Protein AF-A0A1F8T641-F1 (afdb_monomer)

Mean predicted aligned error: 2.84 Å

pLDDT: mean 97.45, std 1.76, range [86.81, 98.94]

Sequence (292 aa):
AAITFSSGYVTNLTCVSTLIGRRDYVFSDKLNHASIVDGCLLSGAKFVRFRHKDMADLEARLNEAPAGAAKLVVSDAVFSMDGDISDLPNLARLCRETGAWLMIDEAHSLGVLGEKGHGIEEHFGLSGVVDIKMGTLSKTIPSIGGYVAGSAEMVSYLRHQARGYVFSAALPPAQAAAALEAFEVIDAEPWRVEALRRNSRQFIDGLRRRGLDTLNTQTAIVPILCGEDEAA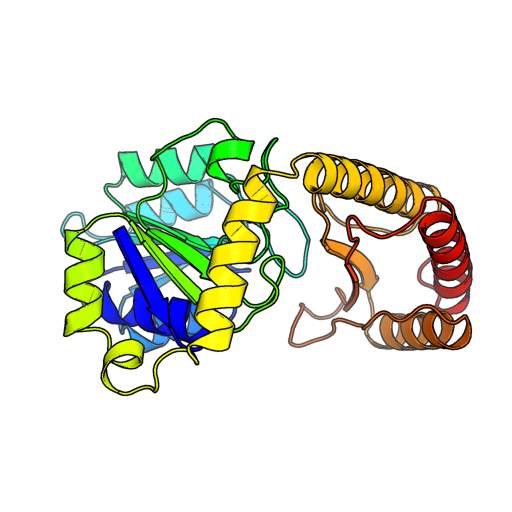YRMTSACQNDALFVLPVVSPAVPAGLARLRATVTAAHTRDEISSALDIFERAGRHSGVIS

Radius of gyration: 19.8 Å; Cα contacts (8 Å, |Δi|>4): 620; chains: 1; bounding box: 52×36×56 Å

Foldseek 3Di:
DKDWFQWLLLQLLLLLLQPAALQAEEEEEPLDDPSVVNSPVNNNYHYHYFYHLPLVSVLVVLVPRDLPHAYEYEYEQARQAQQDGHPLVSQLVSCVVSVYAYEYEQAQQQLKAALLRNGNCNNVVNPPSHQWYKYTCVHLNPAGIIMIDHDPVSNVSSCVGRCSNPVDDDGDPVRVVSSVVSVVCSNVCSLFNVLQQVLQCLLQVLLVVLVFDQHNRDIQKTKGWQQAPQLQVQLQVQCVVLVHHWDKDAPPSPDHRGITIIGGGGSPDDPVNSVSSSVSSSVSCVRSVVDD

Secondary structure (DSSP, 8-state):
-EEEES-HHHHHHHHHHHH--TTSEEEEETT--HHHHHHHHHHTSEEEEEPTT-HHHHHHHHHHS-TTS-EEEEEESB-TTT-PBP-HHHHHHHHHHHT-EEEEE-TTTTTTSSSSS--HHHHHT-TT--SEEEEEEESSSEEEEEEEES-HHHHHHHHHH-HHHHTSPPPPHHHHHHHHHHHHHHHH-THHHHHHHHHHHHHHHHHHHTT---TT--SSEEEEEEESHHHHHHHHHHHHHTT---EEE-TTTS-TT-EEEEEE--TT--HHHHHHHHHHHHHHHHHHTS--

Structure (mmCIF, N/CA/C/O backbone):
data_AF-A0A1F8T641-F1
#
_entry.id   AF-A0A1F8T641-F1
#
loop_
_atom_site.group_PDB
_atom_site.id
_atom_site.type_symbol
_atom_site.label_atom_id
_atom_site.label_alt_id
_atom_site.label_comp_id
_atom_site.label_asym_id
_atom_site.label_entity_id
_atom_site.label_seq_id
_atom_site.pdbx_PDB_ins_code
_atom_site.Cartn_x
_atom_site.Cartn_y
_atom_site.Cartn_z
_atom_site.occupancy
_atom_site.B_iso_or_equiv
_atom_site.auth_seq_id
_atom_site.auth_comp_id
_atom_site.auth_asym_id
_atom_site.auth_atom_id
_atom_site.pdbx_PDB_model_num
ATOM 1 N N . ALA A 1 1 ? -17.383 -9.981 9.221 1.00 96.81 1 ALA A N 1
ATOM 2 C CA . ALA A 1 1 ? -18.360 -9.125 8.503 1.00 96.81 1 ALA A CA 1
ATOM 3 C C . ALA A 1 1 ? -17.615 -8.019 7.752 1.00 96.81 1 ALA A C 1
ATOM 5 O O . ALA A 1 1 ? -16.431 -7.844 8.020 1.00 96.81 1 ALA A O 1
ATOM 6 N N . ALA A 1 2 ? -18.275 -7.273 6.853 1.00 97.81 2 ALA A N 1
ATOM 7 C CA . ALA A 1 2 ? -17.653 -6.150 6.139 1.00 97.81 2 ALA A CA 1
ATOM 8 C C . ALA A 1 2 ? -18.599 -4.947 5.917 1.00 97.81 2 ALA A C 1
ATOM 10 O O . ALA A 1 2 ? -19.832 -5.076 5.938 1.00 97.81 2 ALA A O 1
ATOM 11 N N . ILE A 1 3 ? -18.001 -3.773 5.703 1.00 98.12 3 ILE A N 1
ATOM 12 C CA . ILE A 1 3 ? -18.651 -2.502 5.340 1.00 98.12 3 ILE A CA 1
ATOM 13 C C . ILE A 1 3 ? -17.846 -1.811 4.236 1.00 98.12 3 ILE A C 1
ATOM 15 O O . ILE A 1 3 ? -16.619 -1.817 4.276 1.00 98.12 3 ILE A O 1
ATOM 19 N N . THR A 1 4 ? -18.534 -1.212 3.263 1.00 98.00 4 THR A N 1
ATOM 20 C CA . THR A 1 4 ? -17.927 -0.514 2.120 1.00 98.00 4 THR A CA 1
ATOM 21 C C . THR A 1 4 ? -18.074 1.002 2.225 1.00 98.00 4 THR A C 1
ATOM 23 O O . THR A 1 4 ? -19.093 1.490 2.713 1.00 98.00 4 THR A O 1
ATOM 26 N N . PHE A 1 5 ? -17.108 1.740 1.680 1.00 97.94 5 PHE A N 1
ATOM 27 C CA . PHE A 1 5 ? -17.099 3.203 1.580 1.00 97.94 5 PHE A CA 1
ATOM 28 C C . PHE A 1 5 ? -16.775 3.655 0.150 1.00 97.94 5 PHE A C 1
ATOM 30 O O . PHE A 1 5 ? -16.329 2.866 -0.681 1.00 97.94 5 PHE A O 1
ATOM 37 N N . SER A 1 6 ? -16.957 4.948 -0.126 1.00 96.38 6 SER A N 1
ATOM 38 C CA . SER A 1 6 ? -16.837 5.551 -1.462 1.00 96.38 6 SER A CA 1
ATOM 39 C C . SER A 1 6 ? -15.420 5.577 -2.053 1.00 96.38 6 SER A C 1
ATOM 41 O O . SER A 1 6 ? -15.268 5.702 -3.264 1.00 96.38 6 SER A O 1
ATOM 43 N N . SER A 1 7 ? -14.370 5.425 -1.240 1.00 97.62 7 SER A N 1
ATOM 44 C CA . SER A 1 7 ? -12.980 5.269 -1.700 1.00 97.62 7 SER A CA 1
ATOM 45 C C . SER A 1 7 ? -12.101 4.633 -0.621 1.00 97.62 7 SER A C 1
ATOM 47 O O . SER A 1 7 ? -12.450 4.667 0.563 1.00 97.62 7 SER A O 1
ATOM 49 N N . GLY A 1 8 ? -10.923 4.121 -0.997 1.00 97.56 8 GLY A N 1
ATOM 50 C CA . GLY A 1 8 ? -9.907 3.688 -0.029 1.00 97.56 8 GLY A CA 1
ATOM 51 C C . GLY A 1 8 ? -9.476 4.812 0.926 1.00 97.56 8 GLY A C 1
ATOM 52 O O . GLY A 1 8 ? -9.350 4.588 2.127 1.00 97.56 8 GLY A O 1
ATOM 53 N N . TYR A 1 9 ? -9.363 6.051 0.434 1.00 98.19 9 TYR A N 1
ATOM 54 C CA . TYR A 1 9 ? -9.037 7.203 1.280 1.00 98.19 9 TYR A CA 1
ATOM 55 C C . TYR A 1 9 ? -10.100 7.427 2.370 1.00 98.19 9 TYR A C 1
ATOM 57 O O . TYR A 1 9 ? -9.779 7.469 3.557 1.00 98.19 9 TYR A O 1
ATOM 65 N N . VAL A 1 10 ? -11.380 7.503 1.978 1.00 97.88 10 VAL A N 1
ATOM 66 C CA . VAL A 1 10 ? -12.497 7.696 2.921 1.00 97.88 10 VAL A CA 1
ATOM 67 C C . VAL A 1 10 ? -12.606 6.525 3.894 1.00 97.88 10 VAL A C 1
ATOM 69 O O . VAL A 1 10 ? -12.944 6.747 5.054 1.00 97.88 10 VAL A O 1
ATOM 72 N N . THR A 1 11 ? -12.290 5.307 3.448 1.00 98.38 11 THR A N 1
ATOM 73 C CA . THR A 1 11 ? -12.304 4.096 4.281 1.00 98.38 11 THR A CA 1
ATOM 74 C C . THR A 1 11 ? -11.363 4.234 5.478 1.00 98.38 11 THR A C 1
ATOM 76 O O . THR A 1 11 ? -11.817 4.123 6.614 1.00 98.38 11 THR A O 1
ATOM 79 N N . ASN A 1 12 ? -10.083 4.544 5.243 1.00 98.62 12 ASN A N 1
ATOM 80 C CA . ASN A 1 12 ? -9.099 4.748 6.314 1.00 98.62 12 ASN A CA 1
ATOM 81 C C . ASN A 1 12 ? -9.480 5.910 7.232 1.00 98.62 12 ASN A C 1
ATOM 83 O O . ASN A 1 12 ? -9.572 5.724 8.446 1.00 98.62 12 ASN A O 1
ATOM 87 N N . LEU A 1 13 ? -9.742 7.081 6.635 1.00 98.25 13 LEU A N 1
ATOM 88 C CA . LEU A 1 13 ? -10.117 8.302 7.351 1.00 98.25 13 LEU A CA 1
ATOM 89 C C . LEU A 1 13 ? -11.254 8.009 8.333 1.00 98.25 13 LEU A C 1
ATOM 91 O O . LEU A 1 13 ? -11.143 8.278 9.524 1.00 98.25 13 LEU A O 1
ATOM 95 N N . THR A 1 14 ? -12.324 7.405 7.817 1.00 97.62 14 THR A N 1
ATOM 96 C CA . THR A 1 14 ? -13.565 7.154 8.546 1.00 97.62 14 THR A CA 1
ATOM 97 C C . THR A 1 14 ? -13.422 6.030 9.565 1.00 97.62 14 THR A C 1
ATOM 99 O O . THR A 1 14 ? -13.973 6.141 10.657 1.00 97.62 14 THR A O 1
ATOM 102 N N . CYS A 1 15 ? -12.697 4.957 9.243 1.00 98.44 15 CYS A N 1
ATOM 103 C CA . CYS A 1 15 ? -12.466 3.847 10.165 1.00 98.44 15 CYS A CA 1
ATOM 104 C C . CYS A 1 15 ? -11.715 4.326 11.410 1.00 98.44 15 CYS A C 1
ATOM 106 O O . CYS A 1 15 ? -12.221 4.202 12.526 1.00 98.44 15 CYS A O 1
ATOM 108 N N . VAL A 1 16 ? -10.552 4.955 11.214 1.00 98.44 16 VAL A N 1
ATOM 109 C CA . VAL A 1 16 ? -9.704 5.423 12.318 1.00 98.44 16 VAL A CA 1
ATOM 110 C C . VAL A 1 16 ? -10.412 6.511 13.124 1.00 98.44 16 VAL A C 1
ATOM 112 O O . VAL A 1 16 ? -10.467 6.418 14.349 1.00 98.44 16 VAL A O 1
ATOM 115 N N . SER A 1 17 ? -11.021 7.504 12.462 1.00 98.19 17 SER A N 1
ATOM 116 C CA . SER A 1 17 ? -11.668 8.623 13.158 1.00 98.19 17 SER A CA 1
ATOM 117 C C . SER A 1 17 ? -12.944 8.248 13.914 1.00 98.19 17 SER A C 1
ATOM 119 O O . SER A 1 17 ? -13.453 9.067 14.674 1.00 98.19 17 SER A O 1
ATOM 121 N N . THR A 1 18 ? -13.514 7.069 13.650 1.00 98.12 18 THR A N 1
ATOM 122 C CA . THR A 1 18 ? -14.747 6.601 14.304 1.00 98.12 18 THR A CA 1
ATOM 123 C C . THR A 1 18 ? -14.448 5.640 15.449 1.00 98.12 18 THR A C 1
ATOM 125 O O . THR A 1 18 ? -15.155 5.665 16.450 1.00 98.12 18 THR A O 1
ATOM 128 N N . LEU A 1 19 ? -13.433 4.781 15.310 1.00 97.56 19 LEU A N 1
ATOM 129 C CA . LEU A 1 19 ? -13.139 3.741 16.302 1.00 97.56 19 LEU A CA 1
ATOM 130 C C . LEU A 1 19 ? -12.339 4.244 17.502 1.00 97.56 19 LEU A C 1
ATOM 132 O O . LEU A 1 19 ? -12.454 3.672 18.581 1.00 97.56 19 LEU A O 1
ATOM 136 N N . ILE A 1 20 ? -11.531 5.287 17.314 1.00 96.56 20 ILE A N 1
ATOM 137 C CA . ILE A 1 20 ? -10.608 5.799 18.326 1.00 96.56 20 ILE A CA 1
ATOM 138 C C . ILE A 1 20 ? -10.928 7.274 18.591 1.00 96.56 20 ILE A C 1
ATOM 140 O O . ILE A 1 20 ? -11.272 8.011 17.666 1.00 96.56 20 ILE A O 1
ATOM 144 N N . GLY A 1 21 ? -10.839 7.716 19.849 1.00 95.88 21 GLY A N 1
ATOM 145 C CA . GLY A 1 21 ? -11.176 9.083 20.251 1.00 95.88 21 GLY A CA 1
ATOM 146 C C . GLY A 1 21 ? -10.141 9.754 21.156 1.00 95.88 21 GLY A C 1
ATOM 147 O O . GLY A 1 21 ? -9.042 9.264 21.387 1.00 95.88 21 GLY A O 1
ATOM 148 N N . ARG A 1 22 ? -10.512 10.909 21.727 1.00 95.69 22 ARG A N 1
ATOM 149 C CA . ARG A 1 22 ? -9.621 11.809 22.499 1.00 95.69 22 ARG A CA 1
ATOM 150 C C . ARG A 1 22 ? -8.906 11.200 23.712 1.00 95.69 22 ARG A C 1
ATOM 152 O O . ARG A 1 22 ? -7.999 11.832 24.247 1.00 95.69 22 ARG A O 1
ATOM 159 N N . ARG A 1 23 ? -9.355 10.045 24.206 1.00 95.56 23 ARG A N 1
ATOM 160 C CA . ARG A 1 23 ? -8.775 9.360 25.378 1.00 95.56 23 ARG A CA 1
ATOM 161 C C . ARG A 1 23 ? -7.886 8.177 24.997 1.00 95.56 23 ARG A C 1
ATOM 163 O O . ARG A 1 23 ? -7.319 7.539 25.878 1.00 95.56 23 ARG A O 1
ATOM 170 N N . ASP A 1 24 ? -7.757 7.928 23.704 1.00 98.00 24 ASP A N 1
ATOM 171 C CA . ASP A 1 24 ? -7.147 6.735 23.151 1.00 98.00 24 ASP A CA 1
ATOM 172 C C . ASP A 1 24 ? -5.885 7.096 22.360 1.00 98.00 24 ASP A C 1
ATOM 174 O O . ASP A 1 24 ? -5.542 8.272 22.181 1.00 98.00 24 ASP A O 1
ATOM 178 N N . TYR A 1 25 ? -5.173 6.070 21.900 1.00 98.62 25 TYR A N 1
ATOM 179 C CA . TYR A 1 25 ? -3.888 6.190 21.221 1.00 98.62 25 TYR A CA 1
ATOM 180 C C . TYR A 1 25 ? -3.930 5.503 19.861 1.00 98.62 25 TYR A C 1
ATOM 182 O O . TYR A 1 25 ? -4.413 4.376 19.741 1.00 98.62 25 TYR A O 1
ATOM 190 N N . VAL A 1 26 ? -3.350 6.161 18.855 1.00 98.69 26 VAL A N 1
ATOM 191 C CA . VAL A 1 26 ? -3.066 5.539 17.558 1.00 98.69 26 VAL A CA 1
ATOM 192 C C . VAL A 1 26 ? -1.564 5.553 17.313 1.00 98.69 26 VAL A C 1
ATOM 194 O O . VAL A 1 26 ? -0.944 6.618 17.309 1.00 98.69 26 VAL A O 1
ATOM 197 N N . PHE A 1 27 ? -1.000 4.371 17.087 1.00 98.81 27 PHE A N 1
ATOM 198 C CA . PHE A 1 27 ? 0.393 4.136 16.738 1.00 98.81 27 PHE A CA 1
ATOM 199 C C . PHE A 1 27 ? 0.479 3.840 15.246 1.00 98.81 27 PHE A C 1
ATOM 201 O O . PHE A 1 27 ? 0.030 2.796 14.785 1.00 98.81 27 PHE A O 1
ATOM 208 N N . SER A 1 28 ? 1.035 4.770 14.480 1.00 98.62 28 SER A N 1
ATOM 209 C CA . SER A 1 28 ? 1.113 4.664 13.022 1.00 98.62 28 SER A CA 1
ATOM 210 C C . SER A 1 28 ? 2.554 4.540 12.575 1.00 98.62 28 SER A C 1
ATOM 212 O O . SER A 1 28 ? 3.399 5.334 13.000 1.00 98.62 28 SER A O 1
ATOM 214 N N . ASP A 1 29 ? 2.816 3.625 11.645 1.00 98.56 29 ASP A N 1
ATOM 215 C CA . ASP A 1 29 ? 4.096 3.608 10.943 1.00 98.56 29 ASP A CA 1
ATOM 216 C C . ASP A 1 29 ? 4.326 4.978 10.286 1.00 98.56 29 ASP A C 1
ATOM 218 O O . ASP A 1 29 ? 3.389 5.652 9.823 1.00 98.56 29 ASP A O 1
ATOM 222 N N . LYS A 1 30 ? 5.575 5.447 10.295 1.00 97.00 30 LYS A N 1
ATOM 223 C CA . LYS A 1 30 ? 5.924 6.752 9.740 1.00 97.00 30 LYS A CA 1
ATOM 224 C C . LYS A 1 30 ? 5.685 6.839 8.233 1.00 97.00 30 LYS A C 1
ATOM 226 O O . LYS A 1 30 ? 5.473 7.954 7.770 1.00 97.00 30 LYS A O 1
ATOM 231 N N . LEU A 1 31 ? 5.675 5.744 7.482 1.00 95.94 31 LEU A N 1
ATOM 232 C CA . LEU A 1 31 ? 5.405 5.767 6.040 1.00 95.94 31 LEU A CA 1
ATOM 233 C C . LEU A 1 31 ? 3.958 5.424 5.673 1.00 95.94 31 LEU A C 1
ATOM 235 O O . LEU A 1 31 ? 3.659 5.308 4.486 1.00 95.94 31 LEU A O 1
ATOM 239 N N . ASN A 1 32 ? 3.062 5.314 6.660 1.00 97.56 32 ASN A N 1
ATOM 240 C CA . ASN A 1 32 ? 1.655 5.048 6.384 1.00 97.56 32 ASN A CA 1
ATOM 241 C C . ASN A 1 32 ? 1.030 6.078 5.440 1.00 97.56 32 ASN A C 1
ATOM 243 O O . ASN A 1 32 ? 1.335 7.277 5.490 1.00 97.56 32 ASN A O 1
ATOM 247 N N . HIS A 1 33 ? 0.089 5.596 4.631 1.00 96.94 33 HIS A N 1
ATOM 248 C CA . HIS A 1 33 ? -0.647 6.398 3.667 1.00 96.94 33 HIS A CA 1
ATOM 249 C C . HIS A 1 33 ? -1.334 7.624 4.299 1.00 96.94 33 HIS A C 1
ATOM 251 O O . HIS A 1 33 ? -1.845 7.583 5.422 1.00 96.94 33 HIS A O 1
ATOM 257 N N . ALA A 1 34 ? -1.417 8.720 3.536 1.00 96.19 34 ALA A N 1
ATOM 258 C CA . ALA A 1 34 ? -1.978 9.993 3.993 1.00 96.19 34 ALA A CA 1
ATOM 259 C C . ALA A 1 34 ? -3.390 9.857 4.590 1.00 96.19 34 ALA A C 1
ATOM 261 O O . ALA A 1 34 ? -3.688 10.473 5.604 1.00 96.19 34 ALA A O 1
ATOM 262 N N . SER A 1 35 ? -4.234 8.976 4.046 1.00 98.19 35 SER A N 1
ATOM 263 C CA . SER A 1 35 ? -5.581 8.749 4.592 1.00 98.19 35 SER A CA 1
ATOM 264 C C . SER A 1 35 ? -5.594 8.205 6.023 1.00 98.19 35 SER A C 1
ATOM 266 O O . SER A 1 35 ? -6.530 8.482 6.768 1.00 98.19 35 SER A O 1
ATOM 268 N N . ILE A 1 36 ? -4.591 7.405 6.407 1.00 98.50 36 ILE A N 1
ATOM 269 C CA . ILE A 1 36 ? -4.438 6.916 7.785 1.00 98.50 36 ILE A CA 1
ATOM 270 C C . ILE A 1 36 ? -4.057 8.094 8.676 1.00 98.50 36 ILE A C 1
ATOM 272 O O . ILE A 1 36 ? -4.667 8.291 9.725 1.00 98.50 36 ILE A O 1
ATOM 276 N N . VAL A 1 37 ? -3.091 8.907 8.236 1.00 98.12 37 VAL A N 1
ATOM 277 C CA . VAL A 1 37 ? -2.649 10.114 8.950 1.00 98.12 37 VAL A CA 1
ATOM 278 C C . VAL A 1 37 ? -3.824 11.064 9.177 1.00 98.12 37 VAL A C 1
ATOM 280 O O . VAL A 1 37 ? -4.056 11.488 10.307 1.00 98.12 37 VAL A O 1
ATOM 283 N N . ASP A 1 38 ? -4.610 11.332 8.139 1.00 98.38 38 ASP A N 1
ATOM 284 C CA . ASP A 1 38 ? -5.776 12.210 8.219 1.00 98.38 38 ASP A CA 1
ATOM 285 C C . ASP A 1 38 ? -6.858 11.627 9.141 1.00 98.38 38 ASP A C 1
ATOM 287 O O . ASP A 1 38 ? -7.447 12.359 9.938 1.00 98.38 38 ASP A O 1
ATOM 291 N N . GLY A 1 39 ? -7.063 10.304 9.122 1.00 98.38 39 GLY A N 1
ATOM 292 C CA . GLY A 1 39 ? -7.914 9.591 10.082 1.00 98.38 39 GLY A CA 1
ATOM 293 C C . GLY A 1 39 ? -7.457 9.764 11.528 1.00 98.38 39 GLY A C 1
ATOM 294 O O . GLY A 1 39 ? -8.266 10.082 12.402 1.00 98.38 39 GLY A O 1
ATOM 295 N N . CYS A 1 40 ? -6.153 9.623 11.779 1.00 98.19 40 CYS A N 1
ATOM 296 C CA . CYS A 1 40 ? -5.557 9.829 13.098 1.00 98.19 40 CYS A CA 1
ATOM 297 C C . CYS A 1 40 ? -5.752 11.271 13.577 1.00 98.19 40 CYS A C 1
ATOM 299 O O . CYS A 1 40 ? -6.169 11.487 14.713 1.00 98.19 40 CYS A O 1
ATOM 301 N N . LEU A 1 41 ? -5.499 12.259 12.716 1.00 98.00 41 LEU A N 1
ATOM 302 C CA . LEU A 1 41 ? -5.689 13.672 13.047 1.00 98.00 41 LEU A CA 1
ATOM 303 C C . LEU A 1 41 ? -7.162 13.986 13.343 1.00 98.00 41 LEU A C 1
ATOM 305 O O . LEU A 1 41 ? -7.462 14.650 14.336 1.00 98.00 41 LEU A O 1
ATOM 309 N N . LEU A 1 42 ? -8.083 13.467 12.527 1.00 98.00 42 LEU A N 1
ATOM 310 C CA . LEU A 1 42 ? -9.520 13.690 12.680 1.00 98.00 42 LEU A CA 1
ATOM 311 C C . LEU A 1 42 ? -10.102 13.011 13.931 1.00 98.00 42 LEU A C 1
ATOM 313 O O . LEU A 1 42 ? -11.036 13.546 14.527 1.00 98.00 42 LEU A O 1
ATOM 317 N N . SER A 1 43 ? -9.547 11.869 14.351 1.00 97.81 43 SER A N 1
ATOM 318 C CA . SER A 1 43 ? -9.981 11.136 15.554 1.00 97.81 43 SER A CA 1
ATOM 319 C C . SER A 1 43 ? -9.859 11.958 16.848 1.00 97.81 43 SER A C 1
ATOM 321 O O . SER A 1 43 ? -10.578 11.738 17.826 1.00 97.81 43 SER A O 1
ATOM 323 N N . GLY A 1 44 ? -8.925 12.916 16.880 1.00 97.88 44 GLY A N 1
ATOM 324 C CA . GLY A 1 44 ? -8.545 13.642 18.091 1.00 97.88 44 GLY A CA 1
ATOM 325 C C . GLY A 1 44 ? -7.819 12.789 19.138 1.00 97.88 44 GLY A C 1
ATOM 326 O O . GLY A 1 44 ? -7.564 13.291 20.233 1.00 97.88 44 GLY A O 1
ATOM 327 N N . ALA A 1 45 ? -7.501 11.531 18.827 1.00 98.06 45 ALA A N 1
ATOM 328 C CA . ALA A 1 45 ? -6.710 10.641 19.662 1.00 98.06 45 ALA A CA 1
ATOM 329 C C . ALA A 1 45 ? -5.264 11.124 19.806 1.00 98.06 45 ALA A C 1
ATOM 331 O O . ALA A 1 45 ? -4.773 11.956 19.033 1.00 98.06 45 ALA A O 1
ATOM 332 N N . LYS A 1 46 ? -4.534 10.564 20.774 1.00 98.38 46 LYS A N 1
ATOM 333 C CA . LYS A 1 46 ? -3.090 10.775 20.852 1.00 98.38 46 LYS A CA 1
ATOM 334 C C . LYS A 1 46 ? -2.425 10.054 19.677 1.00 98.38 46 LYS A C 1
ATOM 336 O O . LYS A 1 46 ? -2.242 8.840 19.693 1.00 98.38 46 LYS A O 1
ATOM 341 N N . PHE A 1 47 ? -2.063 10.825 18.657 1.00 98.44 47 PHE A N 1
ATOM 342 C CA . PHE A 1 47 ? -1.393 10.320 17.465 1.00 98.44 47 PHE A CA 1
ATOM 343 C C . PHE A 1 47 ? 0.118 10.195 17.692 1.00 98.44 47 PHE A C 1
ATOM 345 O O . PHE A 1 47 ? 0.813 11.192 17.905 1.00 98.44 47 PHE A O 1
ATOM 352 N N . VAL A 1 48 ? 0.627 8.965 17.645 1.00 98.44 48 VAL A N 1
ATOM 353 C CA . VAL A 1 48 ? 2.036 8.633 17.860 1.00 98.44 48 VAL A CA 1
ATOM 354 C C . VAL A 1 48 ? 2.572 7.932 16.613 1.00 98.44 48 VAL A C 1
ATOM 356 O O . VAL A 1 48 ? 2.054 6.902 16.197 1.00 98.44 48 VAL A O 1
ATOM 359 N N . ARG A 1 49 ? 3.630 8.475 16.004 1.00 98.31 49 ARG A N 1
ATOM 360 C CA . ARG A 1 49 ? 4.288 7.840 14.851 1.00 98.31 49 ARG A CA 1
ATOM 361 C C . ARG A 1 49 ? 5.539 7.108 15.297 1.00 98.31 49 ARG A C 1
ATOM 363 O O . ARG A 1 49 ? 6.365 7.736 15.952 1.00 98.31 49 ARG A O 1
ATOM 370 N N . PHE A 1 50 ? 5.701 5.848 14.909 1.00 98.62 50 PHE A N 1
ATOM 371 C CA . PHE A 1 50 ? 6.937 5.092 15.130 1.00 98.62 50 PHE A CA 1
ATOM 372 C C . PHE A 1 50 ? 7.784 5.038 13.858 1.00 98.62 50 PHE A C 1
ATOM 374 O O . PHE A 1 50 ? 7.268 5.211 12.752 1.00 98.62 50 PHE A O 1
ATOM 381 N N . ARG A 1 51 ? 9.104 4.890 14.009 1.00 98.38 51 ARG A N 1
ATOM 382 C CA . ARG A 1 51 ? 10.023 4.777 12.866 1.00 98.38 51 ARG A CA 1
ATOM 383 C C . ARG A 1 51 ? 9.621 3.595 11.985 1.00 98.38 51 ARG A C 1
ATOM 385 O O . ARG A 1 51 ? 9.201 2.561 12.485 1.00 98.38 51 ARG A O 1
ATOM 392 N N . HIS A 1 52 ? 9.756 3.777 10.677 1.00 97.69 52 HIS A N 1
ATOM 393 C CA . HIS A 1 52 ? 9.302 2.807 9.691 1.00 97.69 52 HIS A CA 1
ATOM 394 C C . HIS A 1 52 ? 9.866 1.408 9.964 1.00 97.69 52 HIS A C 1
ATOM 396 O O . HIS A 1 52 ? 11.087 1.245 10.013 1.00 97.69 52 HIS A O 1
ATOM 402 N N . LYS A 1 53 ? 8.972 0.434 10.182 1.00 96.81 53 LYS A N 1
ATOM 403 C CA . LYS A 1 53 ? 9.293 -0.969 10.515 1.00 96.81 53 LYS A CA 1
ATOM 404 C C . LYS A 1 53 ? 10.224 -1.167 11.721 1.00 96.81 53 LYS A C 1
ATOM 406 O O . LYS A 1 53 ? 10.819 -2.230 11.878 1.00 96.81 53 LYS A O 1
ATOM 411 N N . ASP A 1 54 ? 10.326 -0.181 12.606 1.00 98.50 54 ASP A N 1
ATOM 412 C CA . ASP A 1 54 ? 11.123 -0.267 13.828 1.00 98.50 54 ASP A CA 1
ATOM 413 C C . ASP A 1 54 ? 10.250 -0.758 14.989 1.00 98.50 54 ASP A C 1
ATOM 415 O O . ASP A 1 54 ? 9.550 0.013 15.652 1.00 98.50 54 ASP A O 1
ATOM 419 N N . MET A 1 55 ? 10.274 -2.071 15.216 1.00 98.50 55 M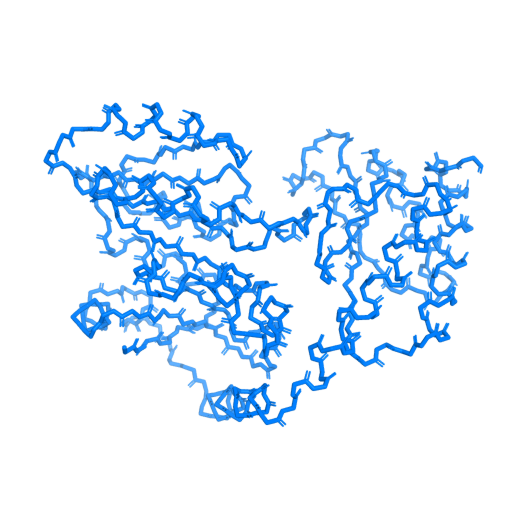ET A N 1
ATOM 420 C CA . MET A 1 55 ? 9.456 -2.712 16.250 1.00 98.50 55 MET A CA 1
ATOM 421 C C . MET A 1 55 ? 9.901 -2.345 17.669 1.00 98.50 55 MET A C 1
ATOM 423 O O . MET A 1 55 ? 9.068 -2.326 18.570 1.00 98.50 55 MET A O 1
ATOM 427 N N . ALA A 1 56 ? 11.174 -1.988 17.867 1.00 98.56 56 ALA A N 1
ATOM 428 C CA . ALA A 1 56 ? 11.668 -1.521 19.160 1.00 98.56 56 ALA A CA 1
ATOM 429 C C . ALA A 1 56 ? 11.142 -0.110 19.477 1.00 98.56 56 ALA A C 1
ATOM 431 O O . ALA A 1 56 ? 10.747 0.168 20.609 1.00 98.56 56 ALA A O 1
ATOM 432 N N . ASP A 1 57 ? 11.080 0.778 18.476 1.00 98.75 57 ASP A N 1
ATOM 433 C CA . ASP A 1 57 ? 10.443 2.095 18.623 1.00 98.75 57 ASP A CA 1
ATOM 434 C C . ASP A 1 57 ? 8.942 1.969 18.900 1.00 98.75 57 ASP A C 1
ATOM 436 O O . ASP A 1 57 ? 8.406 2.693 19.739 1.00 98.75 57 ASP A O 1
ATOM 440 N N . LEU A 1 58 ? 8.260 1.053 18.203 1.00 98.75 58 LEU A N 1
ATOM 441 C CA . LEU A 1 58 ? 6.845 0.772 18.438 1.00 98.75 58 LEU A CA 1
ATOM 442 C C . LEU A 1 58 ? 6.608 0.267 19.867 1.00 98.75 58 LEU A C 1
ATOM 444 O O . LEU A 1 58 ? 5.747 0.805 20.560 1.00 98.75 58 LEU A O 1
ATOM 448 N N . GLU A 1 59 ? 7.378 -0.721 20.321 1.00 98.62 59 GLU A N 1
ATOM 449 C CA . GLU A 1 59 ? 7.276 -1.280 21.672 1.00 98.62 59 GLU A CA 1
ATOM 450 C C . GLU A 1 59 ? 7.505 -0.214 22.751 1.00 98.62 59 GLU A C 1
ATOM 452 O O . GLU A 1 59 ? 6.697 -0.082 23.673 1.00 98.62 59 GLU A O 1
ATOM 457 N N . ALA A 1 60 ? 8.550 0.608 22.606 1.00 98.31 60 ALA A N 1
ATOM 458 C CA . ALA A 1 60 ? 8.821 1.709 23.527 1.00 98.31 60 ALA A CA 1
ATOM 459 C C . ALA A 1 60 ? 7.624 2.670 23.633 1.00 98.31 60 ALA A C 1
ATOM 461 O O . ALA A 1 60 ? 7.184 2.997 24.733 1.00 98.31 60 ALA A O 1
ATOM 462 N N . ARG A 1 61 ? 7.037 3.058 22.495 1.00 98.19 61 ARG A N 1
ATOM 463 C CA . ARG A 1 61 ? 5.874 3.959 22.447 1.00 98.19 61 ARG A CA 1
ATOM 464 C C . ARG A 1 61 ? 4.606 3.325 23.009 1.00 98.19 61 ARG A C 1
ATOM 466 O O . ARG A 1 61 ? 3.830 4.015 23.666 1.00 98.19 61 ARG A O 1
ATOM 473 N N . LEU A 1 62 ? 4.375 2.038 22.753 1.00 98.19 62 LEU A N 1
ATOM 474 C CA . LEU A 1 62 ? 3.232 1.311 23.311 1.00 98.19 62 LEU A CA 1
ATOM 475 C C . LEU A 1 62 ? 3.289 1.293 24.843 1.00 98.19 62 LEU A C 1
ATOM 477 O O . LEU A 1 62 ? 2.265 1.513 25.489 1.00 98.19 62 LEU A O 1
ATOM 481 N N . ASN A 1 63 ? 4.484 1.112 25.410 1.00 96.56 63 ASN A N 1
ATOM 482 C CA . ASN A 1 63 ? 4.713 1.097 26.85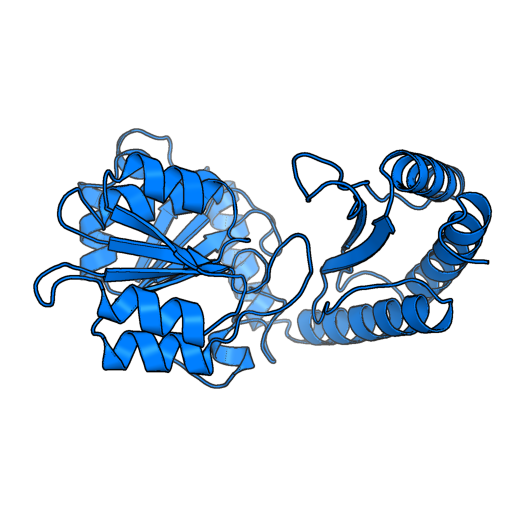7 1.00 96.56 63 ASN A CA 1
ATOM 483 C C . ASN A 1 63 ? 4.533 2.473 27.526 1.00 96.56 63 ASN A C 1
ATOM 485 O O . ASN A 1 63 ? 4.282 2.540 28.728 1.00 96.56 63 ASN A O 1
ATOM 489 N N . GLU A 1 64 ? 4.618 3.571 26.771 1.00 95.56 64 GLU A N 1
ATOM 490 C CA . GLU A 1 64 ? 4.324 4.921 27.272 1.00 95.56 64 GLU A CA 1
ATOM 491 C C . GLU A 1 64 ? 2.815 5.199 27.401 1.00 95.56 64 GLU A C 1
ATOM 493 O O . GLU A 1 64 ? 2.412 6.133 28.103 1.00 95.56 64 GLU A O 1
ATOM 498 N N . ALA A 1 65 ? 1.958 4.428 26.723 1.00 95.69 65 ALA A N 1
ATOM 499 C CA . ALA A 1 65 ? 0.520 4.649 26.781 1.00 95.69 65 ALA A CA 1
ATOM 500 C C . ALA A 1 65 ? -0.093 4.103 28.084 1.00 95.69 65 ALA A C 1
ATOM 502 O O . ALA A 1 65 ? 0.208 2.979 28.492 1.00 95.69 65 ALA A O 1
ATOM 503 N N . PRO A 1 66 ? -1.021 4.843 28.723 1.00 94.44 66 PRO A N 1
ATOM 504 C CA . PRO A 1 66 ? -1.686 4.388 29.938 1.00 94.44 66 PRO A CA 1
ATOM 505 C C . PRO A 1 66 ? -2.368 3.024 29.760 1.00 94.44 66 PRO A C 1
ATOM 507 O O . PRO A 1 66 ? -2.996 2.752 28.733 1.00 94.44 66 PRO A O 1
ATOM 510 N N . ALA A 1 67 ? -2.315 2.181 30.795 1.00 88.81 67 ALA A N 1
ATOM 511 C CA . ALA A 1 67 ? -2.895 0.836 30.759 1.00 88.81 67 ALA A CA 1
ATOM 512 C C . ALA A 1 67 ? -4.394 0.832 30.389 1.00 88.81 67 ALA A C 1
ATOM 514 O O . ALA A 1 67 ? -4.830 -0.032 29.638 1.00 88.81 67 ALA A O 1
ATOM 515 N N . GLY A 1 68 ? -5.163 1.824 30.853 1.00 90.38 68 GLY A N 1
ATOM 516 C CA . GLY A 1 68 ? -6.603 1.942 30.584 1.00 90.38 68 GLY A CA 1
ATOM 517 C C . GLY A 1 68 ? -6.991 2.651 29.281 1.00 90.38 68 GLY A C 1
ATOM 518 O O . GLY A 1 68 ? -8.182 2.789 29.021 1.00 90.38 68 GLY A O 1
ATOM 519 N N . ALA A 1 69 ? -6.031 3.137 28.486 1.00 95.75 69 ALA A N 1
ATOM 520 C CA . ALA A 1 69 ? -6.323 3.754 27.193 1.00 95.75 69 ALA A CA 1
ATOM 521 C C . ALA A 1 69 ? -6.477 2.679 26.108 1.00 95.75 69 ALA A C 1
ATOM 523 O O . ALA A 1 69 ? -5.665 1.743 26.056 1.00 95.75 69 ALA A O 1
ATOM 524 N N . ALA A 1 70 ? -7.467 2.837 25.220 1.00 97.38 70 ALA A N 1
ATOM 525 C CA . ALA A 1 70 ? -7.547 2.013 24.020 1.00 97.38 70 ALA A CA 1
ATOM 526 C C . ALA A 1 70 ? -6.374 2.352 23.089 1.00 97.38 70 ALA A C 1
ATOM 528 O O . ALA A 1 70 ? -5.942 3.506 22.995 1.00 97.38 70 ALA A O 1
ATOM 529 N N . LYS A 1 71 ? -5.832 1.329 22.430 1.00 98.62 71 LYS A N 1
ATOM 530 C CA . LYS A 1 71 ? -4.637 1.429 21.590 1.00 98.62 71 LYS A CA 1
ATOM 531 C C . LYS A 1 71 ? -4.945 0.810 20.238 1.00 98.62 71 LYS A C 1
ATOM 533 O O . LYS A 1 71 ? -5.422 -0.320 20.182 1.00 98.62 71 LYS A O 1
ATOM 538 N N . LEU A 1 72 ? -4.646 1.536 19.171 1.00 98.81 72 LEU A N 1
ATOM 539 C CA . LEU A 1 72 ? -4.716 1.046 17.801 1.00 98.81 72 LEU A CA 1
ATOM 540 C C . LEU A 1 72 ? -3.335 1.158 17.163 1.00 98.81 72 LEU A C 1
ATOM 542 O O . LEU A 1 72 ? -2.795 2.257 17.064 1.00 98.81 72 LEU A O 1
ATOM 546 N N . VAL A 1 73 ? -2.775 0.045 16.711 1.00 98.94 73 VAL A N 1
ATOM 547 C CA . VAL A 1 73 ? -1.600 0.021 15.840 1.00 98.94 73 VAL A CA 1
ATOM 548 C C . VAL A 1 73 ? -2.087 -0.073 14.398 1.00 98.94 73 VAL A C 1
ATOM 550 O O . VAL A 1 73 ? -2.904 -0.932 14.074 1.00 98.94 73 VAL A O 1
ATOM 553 N N . VAL A 1 74 ? -1.600 0.817 13.534 1.00 98.81 74 VAL A N 1
ATOM 554 C CA . VAL A 1 74 ? -1.958 0.850 12.111 1.00 98.81 74 VAL A CA 1
ATOM 555 C C . VAL A 1 74 ? -0.701 0.754 11.258 1.00 98.81 74 VAL A C 1
ATOM 557 O O . VAL A 1 74 ? 0.255 1.506 11.473 1.00 98.81 74 VAL A O 1
ATOM 560 N N . SER A 1 75 ? -0.721 -0.117 10.252 1.00 98.75 75 SER A N 1
ATOM 561 C CA . SER A 1 75 ? 0.338 -0.226 9.246 1.00 98.75 75 SER A CA 1
ATOM 562 C C . SER A 1 75 ? -0.243 -0.533 7.868 1.00 98.75 75 SER A C 1
ATOM 564 O O . SER A 1 75 ? -1.166 -1.336 7.747 1.00 98.75 75 SER A O 1
ATOM 566 N N . ASP A 1 76 ? 0.339 0.032 6.814 1.00 98.62 76 ASP A N 1
ATOM 567 C CA . ASP A 1 76 ? 0.212 -0.542 5.474 1.00 98.62 76 ASP A CA 1
ATOM 568 C C . ASP A 1 76 ? 0.781 -1.977 5.464 1.00 98.62 76 ASP A C 1
ATOM 570 O O . ASP A 1 76 ? 1.789 -2.276 6.119 1.00 98.62 76 ASP A O 1
ATOM 574 N N . ALA A 1 77 ? 0.135 -2.889 4.732 1.00 98.56 77 ALA A N 1
ATOM 575 C CA . ALA A 1 77 ? 0.672 -4.222 4.455 1.00 98.56 77 ALA A CA 1
ATOM 576 C C . ALA A 1 77 ? 1.880 -4.137 3.514 1.00 98.56 77 ALA A C 1
ATOM 578 O O . ALA A 1 77 ? 2.911 -4.769 3.736 1.00 98.56 77 ALA A O 1
ATOM 579 N N . VAL A 1 78 ? 1.731 -3.334 2.456 1.00 98.44 78 VAL A N 1
ATOM 580 C CA . VAL A 1 78 ? 2.759 -3.038 1.456 1.00 98.44 78 VAL A CA 1
ATOM 581 C C . VAL A 1 78 ? 2.854 -1.530 1.308 1.00 98.44 78 VAL A C 1
ATOM 583 O O . VAL A 1 78 ? 1.890 -0.879 0.897 1.00 98.44 78 VAL A O 1
ATOM 586 N N . PHE A 1 79 ? 4.026 -0.971 1.593 1.00 97.62 79 PHE A N 1
ATOM 587 C CA . PHE A 1 79 ? 4.218 0.472 1.550 1.00 97.62 79 PHE A CA 1
ATOM 588 C C . PHE A 1 79 ? 4.306 0.951 0.110 1.00 97.62 79 PHE A C 1
ATOM 590 O O . PHE A 1 79 ? 5.175 0.555 -0.667 1.00 97.62 79 PHE A O 1
ATOM 597 N N . SER A 1 80 ? 3.376 1.828 -0.261 1.00 94.06 80 SER A N 1
ATOM 598 C CA . SER A 1 80 ? 3.138 2.148 -1.665 1.00 94.06 80 SER A CA 1
ATOM 599 C C . SER A 1 80 ? 4.328 2.785 -2.383 1.00 94.06 80 SER A C 1
ATOM 601 O O . SER A 1 80 ? 4.381 2.661 -3.600 1.00 94.06 80 SER A O 1
ATOM 603 N N . MET A 1 81 ? 5.255 3.457 -1.693 1.00 94.50 81 MET A N 1
ATOM 604 C CA . MET A 1 81 ? 6.401 4.146 -2.314 1.00 94.50 81 MET A CA 1
ATOM 605 C C . MET A 1 81 ? 7.682 3.305 -2.361 1.00 94.50 81 MET A C 1
ATOM 607 O O . MET A 1 81 ? 8.516 3.519 -3.244 1.00 94.50 81 MET A O 1
ATOM 611 N N . ASP A 1 82 ? 7.820 2.349 -1.443 1.00 94.44 82 ASP A N 1
ATOM 612 C CA . ASP A 1 82 ? 9.052 1.576 -1.236 1.00 94.44 82 ASP A CA 1
ATOM 613 C C . ASP A 1 82 ? 8.877 0.119 -1.694 1.00 94.44 82 ASP A C 1
ATOM 615 O O . ASP A 1 82 ? 9.845 -0.554 -2.048 1.00 94.44 82 ASP A O 1
ATOM 619 N N . GLY A 1 83 ? 7.628 -0.356 -1.762 1.00 96.50 83 GLY A N 1
ATOM 620 C CA . GLY A 1 83 ? 7.272 -1.696 -2.218 1.00 96.50 83 GLY A CA 1
ATOM 621 C C . GLY A 1 83 ? 7.673 -2.805 -1.249 1.00 96.50 83 GLY A C 1
ATOM 622 O O . GLY A 1 83 ? 7.640 -3.980 -1.626 1.00 96.50 83 GLY A O 1
ATOM 623 N N . ASP A 1 84 ? 8.073 -2.456 -0.031 1.00 97.50 84 ASP A N 1
ATOM 624 C CA . ASP A 1 84 ? 8.413 -3.393 1.022 1.00 97.50 84 ASP A CA 1
ATOM 625 C C . ASP A 1 84 ? 7.187 -3.748 1.881 1.00 97.50 84 ASP A C 1
ATOM 627 O O . ASP A 1 84 ? 6.142 -3.093 1.843 1.00 97.50 84 ASP A O 1
ATOM 631 N N . ILE A 1 85 ? 7.306 -4.861 2.601 1.00 98.50 85 ILE A N 1
ATOM 632 C CA . ILE A 1 85 ? 6.214 -5.491 3.353 1.00 98.50 85 ILE A CA 1
ATOM 633 C C . ILE A 1 85 ? 6.400 -5.187 4.843 1.00 98.50 85 ILE A C 1
ATOM 635 O O . ILE A 1 85 ? 7.539 -5.209 5.333 1.00 98.50 85 ILE A O 1
ATOM 639 N N . SER A 1 86 ? 5.312 -4.906 5.563 1.00 97.94 86 SER A N 1
ATOM 640 C CA . SER A 1 86 ? 5.345 -4.726 7.020 1.00 97.94 86 SER A CA 1
ATOM 641 C C . SER A 1 86 ? 5.672 -6.025 7.769 1.00 97.94 86 SER A C 1
ATOM 643 O O . SER A 1 86 ? 5.442 -7.135 7.290 1.00 97.94 86 SER A O 1
ATOM 645 N N . ASP A 1 87 ? 6.239 -5.888 8.969 1.00 98.06 87 ASP A N 1
ATOM 646 C CA . ASP A 1 87 ? 6.595 -7.015 9.840 1.00 98.06 87 ASP A CA 1
ATOM 647 C C . ASP A 1 87 ? 5.370 -7.487 10.639 1.00 98.06 87 ASP A C 1
ATOM 649 O O . ASP A 1 87 ? 5.239 -7.229 11.839 1.00 98.06 87 ASP A O 1
ATOM 653 N N . LEU A 1 88 ? 4.430 -8.143 9.948 1.00 98.75 88 LEU A N 1
ATOM 654 C CA . LEU A 1 88 ? 3.203 -8.652 10.565 1.00 98.75 88 LEU A CA 1
ATOM 655 C C . LEU A 1 88 ? 3.471 -9.543 11.792 1.00 98.75 88 LEU A C 1
ATOM 657 O O . LEU A 1 88 ? 2.779 -9.340 12.793 1.00 98.75 88 LEU A O 1
ATOM 661 N N . PRO A 1 89 ? 4.436 -10.491 11.782 1.00 98.75 89 PRO A N 1
ATOM 662 C CA . PRO A 1 89 ? 4.703 -11.327 12.951 1.00 98.75 89 PRO A CA 1
ATOM 663 C C . PRO A 1 89 ? 4.981 -10.523 14.226 1.00 98.75 89 PRO A C 1
ATOM 665 O O . PRO A 1 89 ? 4.391 -10.807 15.273 1.00 98.75 89 PRO A O 1
ATOM 668 N N . ASN A 1 90 ? 5.835 -9.497 14.153 1.00 98.69 90 ASN A N 1
ATOM 669 C CA . ASN A 1 90 ? 6.152 -8.678 15.323 1.00 98.69 90 ASN A CA 1
ATOM 670 C C . ASN A 1 90 ? 5.057 -7.663 15.658 1.00 98.69 90 ASN A C 1
ATOM 672 O O . ASN A 1 90 ? 4.785 -7.463 16.843 1.00 98.69 90 ASN A O 1
ATOM 676 N N . LEU A 1 91 ? 4.381 -7.087 14.659 1.00 98.81 91 LEU A N 1
ATOM 677 C CA . LEU A 1 91 ? 3.210 -6.234 14.885 1.00 98.81 91 LEU A CA 1
ATOM 678 C C . LEU A 1 91 ? 2.128 -6.986 15.668 1.00 98.81 91 LEU A C 1
ATOM 680 O O . LEU A 1 91 ? 1.681 -6.512 16.711 1.00 98.81 91 LEU A O 1
ATOM 684 N N . ALA A 1 92 ? 1.756 -8.183 15.210 1.00 98.75 92 ALA A N 1
ATOM 685 C CA . ALA A 1 92 ? 0.755 -9.027 15.857 1.00 98.75 92 ALA A CA 1
ATOM 686 C C . ALA A 1 92 ? 1.166 -9.419 17.283 1.00 98.75 92 ALA A C 1
ATOM 688 O O . ALA A 1 92 ? 0.357 -9.350 18.211 1.00 98.75 92 ALA A O 1
ATOM 689 N N . ARG A 1 93 ? 2.438 -9.796 17.478 1.00 98.75 93 ARG A N 1
ATOM 690 C CA . ARG A 1 93 ? 2.983 -10.122 18.800 1.00 98.75 93 ARG A CA 1
ATOM 691 C C . ARG A 1 93 ? 2.846 -8.943 19.767 1.00 98.75 93 ARG A C 1
ATOM 693 O O . ARG A 1 93 ? 2.280 -9.125 20.843 1.00 98.75 93 ARG A O 1
ATOM 700 N N . LEU A 1 94 ? 3.319 -7.759 19.374 1.00 98.69 94 LEU A N 1
ATOM 701 C CA . LEU A 1 94 ? 3.275 -6.553 20.206 1.00 98.69 94 LEU A CA 1
ATOM 702 C C . LEU A 1 94 ? 1.838 -6.117 20.504 1.00 98.69 94 LEU A C 1
ATOM 704 O O . LEU A 1 94 ? 1.529 -5.772 21.644 1.00 98.69 94 LEU A O 1
ATOM 708 N N . CYS A 1 95 ? 0.939 -6.177 19.518 1.00 98.62 95 CYS A N 1
ATOM 709 C CA . CYS A 1 95 ? -0.473 -5.846 19.720 1.00 98.62 95 CYS A CA 1
ATOM 710 C C . CYS A 1 95 ? -1.116 -6.769 20.758 1.00 98.62 95 CYS A C 1
ATOM 712 O O . CYS A 1 95 ? -1.749 -6.295 21.701 1.00 98.62 95 CYS A O 1
ATOM 714 N N . ARG A 1 96 ? -0.862 -8.080 20.664 1.00 98.12 96 ARG A N 1
ATOM 715 C CA . ARG A 1 96 ? -1.351 -9.063 21.637 1.00 98.12 96 ARG A CA 1
ATOM 716 C C . ARG A 1 96 ? -0.791 -8.833 23.043 1.00 98.12 96 ARG A C 1
ATOM 718 O O . ARG A 1 96 ? -1.544 -8.909 24.007 1.00 98.12 96 ARG A O 1
ATOM 725 N N . GLU A 1 97 ? 0.508 -8.574 23.174 1.00 97.44 97 GLU A N 1
ATOM 726 C CA . GLU A 1 97 ? 1.165 -8.350 24.474 1.00 97.44 97 GLU A CA 1
ATOM 727 C C . GLU A 1 97 ? 0.701 -7.057 25.161 1.00 97.44 97 GLU A C 1
ATOM 729 O O . GLU A 1 97 ? 0.628 -6.999 26.386 1.00 97.44 97 GLU A O 1
ATOM 734 N N . THR A 1 98 ? 0.351 -6.034 24.380 1.00 97.06 98 THR A N 1
ATOM 735 C CA . THR A 1 98 ? -0.033 -4.703 24.887 1.00 97.06 98 THR A CA 1
ATOM 736 C C . THR A 1 98 ? -1.546 -4.459 24.902 1.00 97.06 98 THR A C 1
ATOM 738 O O . THR A 1 98 ? -1.999 -3.403 25.355 1.00 97.06 98 THR A O 1
ATOM 741 N N . GLY A 1 99 ? -2.335 -5.428 24.424 1.00 96.94 99 GLY A N 1
ATOM 742 C CA . GLY A 1 99 ? -3.788 -5.319 24.288 1.00 96.94 99 GLY A CA 1
ATOM 743 C C . GLY A 1 99 ? -4.232 -4.263 23.270 1.00 96.94 99 GLY A C 1
ATOM 744 O O . GLY A 1 99 ? -5.315 -3.698 23.417 1.00 96.94 99 GLY A O 1
ATOM 745 N N . ALA A 1 100 ? -3.389 -3.945 22.286 1.00 98.44 100 ALA A N 1
ATOM 746 C CA . ALA A 1 100 ? -3.728 -3.031 21.203 1.00 98.44 100 ALA A CA 1
ATOM 747 C C . ALA A 1 100 ? -4.462 -3.765 20.075 1.00 98.44 100 ALA A C 1
ATOM 749 O O . ALA A 1 100 ? -4.168 -4.924 19.791 1.00 98.44 100 ALA A O 1
ATOM 750 N N . TRP A 1 101 ? -5.382 -3.073 19.405 1.00 98.62 101 TRP A N 1
ATOM 751 C CA . TRP A 1 101 ? -5.934 -3.534 18.133 1.00 98.62 101 TRP A CA 1
ATOM 752 C C . TRP A 1 101 ? -4.915 -3.359 17.016 1.00 98.62 101 TRP A C 1
ATOM 754 O O . TRP A 1 101 ? -4.191 -2.360 16.988 1.00 98.62 101 TRP A O 1
ATOM 764 N N . LEU A 1 102 ? -4.917 -4.288 16.066 1.00 98.88 102 LEU A N 1
ATOM 765 C CA . LEU A 1 102 ? -4.127 -4.221 14.849 1.00 98.88 102 LEU A CA 1
ATOM 766 C C . LEU A 1 102 ? -5.020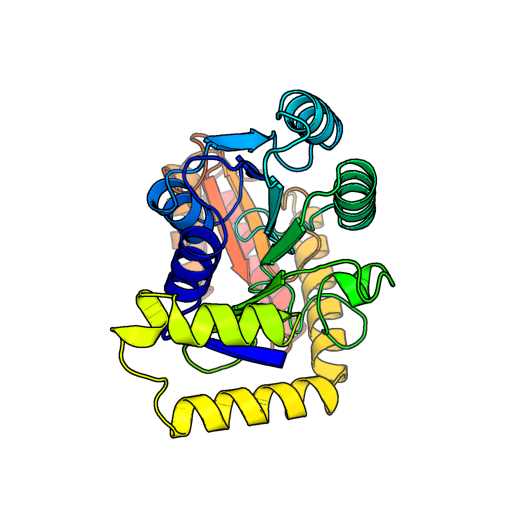 -3.942 13.639 1.00 98.88 102 LEU A C 1
ATOM 768 O O . LEU A 1 102 ? -5.878 -4.747 13.267 1.00 98.88 102 LEU A O 1
ATOM 772 N N . MET A 1 103 ? -4.768 -2.813 12.982 1.00 98.88 103 MET A N 1
ATOM 773 C CA . MET A 1 103 ? -5.332 -2.487 11.679 1.00 98.88 103 MET A CA 1
ATOM 774 C C . MET A 1 103 ? -4.260 -2.577 10.600 1.00 98.88 103 MET A C 1
ATOM 776 O O . MET A 1 103 ? -3.212 -1.937 10.704 1.00 98.88 103 MET A O 1
ATOM 780 N N . ILE A 1 104 ? -4.558 -3.325 9.540 1.00 98.88 104 ILE A N 1
ATOM 781 C CA . ILE A 1 104 ? -3.706 -3.408 8.356 1.00 98.88 104 ILE A CA 1
ATOM 782 C C . ILE A 1 104 ? -4.447 -2.853 7.141 1.00 98.88 104 ILE A C 1
ATOM 784 O O . ILE A 1 104 ? -5.576 -3.260 6.855 1.00 98.88 104 ILE A O 1
ATOM 788 N N . ASP A 1 105 ? -3.794 -1.941 6.419 1.00 98.81 105 ASP A N 1
ATOM 789 C CA . ASP A 1 105 ? -4.218 -1.494 5.089 1.00 98.81 105 ASP A CA 1
ATOM 790 C C . ASP A 1 105 ? -3.668 -2.454 4.020 1.00 98.81 105 ASP A C 1
ATOM 792 O O . ASP A 1 105 ? -2.472 -2.487 3.723 1.00 98.81 105 ASP A O 1
ATOM 796 N N . GLU A 1 106 ? -4.561 -3.263 3.450 1.00 98.44 106 GLU A N 1
ATOM 797 C CA . GLU A 1 106 ? -4.276 -4.278 2.434 1.00 98.44 106 GLU A CA 1
ATOM 798 C C . GLU A 1 106 ? -4.389 -3.735 0.994 1.00 98.44 106 GLU A C 1
ATOM 800 O O . GLU A 1 106 ? -4.435 -4.501 0.025 1.00 98.44 106 GLU A O 1
ATOM 805 N N . ALA A 1 107 ? -4.454 -2.413 0.794 1.00 98.19 107 ALA A N 1
ATOM 806 C CA . ALA A 1 107 ? -4.728 -1.835 -0.520 1.00 98.19 107 ALA A CA 1
ATOM 807 C C . ALA A 1 107 ? -3.691 -2.214 -1.591 1.00 98.19 107 ALA A C 1
ATOM 809 O O . ALA A 1 107 ? -4.015 -2.201 -2.778 1.00 98.19 107 ALA A O 1
ATOM 810 N N . HIS A 1 108 ? -2.455 -2.515 -1.194 1.00 98.31 108 HIS A N 1
ATOM 811 C CA . HIS A 1 108 ? -1.369 -2.917 -2.095 1.00 98.31 108 HIS A CA 1
ATOM 812 C C . HIS A 1 108 ? -0.936 -4.384 -1.958 1.00 98.31 108 HIS A C 1
ATOM 814 O O . HIS A 1 108 ? -0.016 -4.807 -2.656 1.00 98.31 108 HIS A O 1
ATOM 820 N N . SER A 1 109 ? -1.592 -5.161 -1.100 1.00 97.81 109 SER A N 1
ATOM 821 C CA . SER A 1 109 ? -1.274 -6.570 -0.837 1.00 97.81 109 SER A CA 1
ATOM 822 C C . SER A 1 109 ? -2.348 -7.532 -1.336 1.00 97.81 109 SER A C 1
ATOM 824 O O . SER A 1 109 ? -2.006 -8.650 -1.718 1.00 97.81 109 SER A O 1
ATOM 826 N N . LEU A 1 110 ? -3.622 -7.131 -1.381 1.00 96.75 110 LEU A N 1
ATOM 827 C CA . LEU A 1 110 ? -4.684 -7.973 -1.933 1.00 96.75 110 LEU A CA 1
ATOM 828 C C . LEU A 1 110 ? -4.421 -8.270 -3.424 1.00 96.75 110 LEU A C 1
ATOM 830 O O . LEU A 1 110 ? -4.170 -7.362 -4.218 1.00 96.75 110 LEU A O 1
ATOM 834 N N . GLY A 1 111 ? -4.462 -9.548 -3.796 1.00 96.25 111 GLY A N 1
ATOM 835 C CA . GLY A 1 111 ? -4.074 -10.091 -5.104 1.00 96.25 111 GLY A CA 1
ATOM 836 C C . GLY A 1 111 ? -2.572 -10.050 -5.404 1.00 96.25 111 GLY A C 1
ATOM 837 O O . GLY A 1 111 ? -2.174 -10.271 -6.547 1.00 96.25 111 GLY A O 1
ATOM 838 N N . VAL A 1 112 ? -1.735 -9.748 -4.405 1.00 97.31 112 VAL A N 1
ATOM 839 C CA . VAL A 1 112 ? -0.275 -9.606 -4.549 1.00 97.31 112 VAL A CA 1
ATOM 840 C C . VAL A 1 112 ? 0.474 -10.499 -3.562 1.00 97.31 112 VAL A C 1
ATOM 842 O O . VAL A 1 112 ? 1.380 -11.235 -3.954 1.00 97.31 112 VAL A O 1
ATOM 845 N N . LEU A 1 113 ? 0.117 -10.414 -2.281 1.00 98.06 113 LEU A N 1
ATOM 846 C CA . LEU A 1 113 ? 0.736 -11.151 -1.188 1.00 98.06 113 LEU A CA 1
ATOM 847 C C . LEU A 1 113 ? -0.014 -12.451 -0.895 1.00 98.06 113 LEU A C 1
ATOM 849 O O . LEU A 1 113 ? -1.236 -12.511 -1.006 1.00 98.06 113 LEU A O 1
ATOM 853 N N . GLY A 1 114 ? 0.746 -13.465 -0.483 1.00 96.94 114 GLY A N 1
ATOM 854 C CA . GLY A 1 114 ? 0.245 -14.820 -0.270 1.00 96.94 114 GLY A CA 1
ATOM 855 C C . GLY A 1 114 ? 0.317 -15.680 -1.531 1.00 96.94 114 GLY A C 1
ATOM 856 O O . GLY A 1 114 ? 0.703 -15.204 -2.604 1.00 96.94 114 GLY A O 1
ATOM 857 N N . GLU A 1 115 ? 0.037 -16.975 -1.393 1.00 95.62 115 GLU A N 1
ATOM 858 C CA . GLU A 1 115 ? 0.063 -17.912 -2.518 1.00 95.62 115 GLU A CA 1
ATOM 859 C C . GLU A 1 115 ? -1.086 -17.621 -3.487 1.00 95.62 115 GLU A C 1
ATOM 861 O O . GLU A 1 115 ? -0.840 -17.528 -4.694 1.00 95.62 115 GLU A O 1
ATOM 866 N N . LYS A 1 116 ? -2.283 -17.393 -2.935 1.00 95.94 116 LYS A N 1
ATOM 867 C CA . LYS A 1 116 ? -3.546 -17.120 -3.630 1.00 95.94 116 LYS A CA 1
ATOM 868 C C . LYS A 1 116 ? -3.899 -15.636 -3.711 1.00 95.94 116 LYS A C 1
ATOM 870 O O . LYS A 1 116 ? -4.859 -15.281 -4.383 1.00 95.94 116 LYS A O 1
ATOM 875 N N . GLY A 1 117 ? -3.119 -14.756 -3.086 1.00 96.94 117 GLY A N 1
ATOM 876 C CA . GLY A 1 117 ? -3.355 -13.313 -3.152 1.00 96.94 117 GLY A CA 1
ATOM 877 C C . GLY A 1 117 ? -4.301 -12.804 -2.064 1.00 96.94 117 GLY A C 1
ATOM 878 O O . GLY A 1 117 ? -4.919 -11.756 -2.234 1.00 96.94 117 GLY A O 1
ATOM 879 N N . HIS A 1 118 ? -4.448 -13.518 -0.950 1.00 96.94 118 HIS A N 1
ATOM 880 C CA . HIS A 1 118 ? -5.351 -13.149 0.146 1.00 96.94 118 HIS A CA 1
ATOM 881 C C . HIS A 1 118 ? -4.768 -12.104 1.101 1.00 96.94 118 HIS A C 1
ATOM 883 O O . HIS A 1 118 ? -5.430 -11.725 2.066 1.00 96.94 118 HIS A O 1
ATOM 889 N N . GLY A 1 119 ? -3.564 -11.602 0.822 1.00 97.94 119 GLY A N 1
ATOM 890 C CA . GLY A 1 119 ? -2.963 -10.493 1.553 1.00 97.94 119 GLY A CA 1
ATOM 891 C C . GLY A 1 119 ? -1.901 -10.932 2.556 1.00 97.94 119 GLY A C 1
ATOM 892 O O . GLY A 1 119 ? -1.276 -11.992 2.430 1.00 97.94 119 GLY A O 1
ATOM 893 N N . ILE A 1 120 ? -1.639 -10.074 3.541 1.00 98.62 120 ILE A N 1
ATOM 894 C CA . ILE A 1 120 ? -0.462 -10.216 4.408 1.00 98.62 120 ILE A CA 1
ATOM 895 C C . ILE A 1 120 ? -0.555 -11.406 5.373 1.00 98.62 120 ILE A C 1
ATOM 897 O O . ILE A 1 120 ? 0.457 -12.046 5.654 1.00 98.62 120 ILE A O 1
ATOM 901 N N . GLU A 1 121 ? -1.752 -11.748 5.855 1.00 98.50 121 GLU A N 1
ATOM 902 C CA . GLU A 1 121 ? -1.924 -12.900 6.750 1.00 98.50 121 GLU A CA 1
ATOM 903 C C . GLU A 1 121 ? -1.606 -14.219 6.041 1.00 98.50 121 GLU A C 1
ATOM 905 O O . GLU A 1 121 ? -0.946 -15.079 6.620 1.00 98.50 121 GLU A O 1
ATOM 910 N N . GLU A 1 122 ? -2.023 -14.367 4.777 1.00 98.31 122 GLU A N 1
ATOM 911 C CA . GLU A 1 122 ? -1.677 -15.537 3.963 1.00 98.31 122 GLU A CA 1
ATOM 912 C C . GLU A 1 122 ? -0.168 -15.584 3.706 1.00 98.31 122 GLU A C 1
ATOM 914 O O . GLU A 1 122 ? 0.446 -16.641 3.831 1.00 98.31 122 GLU A O 1
ATOM 919 N N . HIS A 1 123 ? 0.449 -14.436 3.411 1.00 98.44 123 HIS A N 1
ATOM 920 C CA . HIS A 1 123 ? 1.887 -14.344 3.161 1.00 98.44 123 HIS A CA 1
ATOM 921 C C . HIS A 1 123 ? 2.745 -14.870 4.317 1.00 98.44 123 HIS A C 1
ATOM 923 O O . HIS A 1 123 ? 3.745 -15.541 4.068 1.00 98.44 123 HIS A O 1
ATOM 929 N N . PHE A 1 124 ? 2.349 -14.596 5.562 1.00 98.56 124 PHE A N 1
ATOM 930 C CA . PHE A 1 124 ? 3.064 -15.063 6.753 1.00 98.56 124 PHE A CA 1
ATOM 931 C C . PHE A 1 124 ? 2.482 -16.342 7.376 1.00 98.56 124 PHE A C 1
ATOM 933 O O . PHE A 1 124 ? 3.049 -16.851 8.341 1.00 98.56 124 PHE A O 1
ATOM 940 N N . GLY A 1 125 ? 1.361 -16.865 6.870 1.00 98.31 125 GLY A N 1
ATOM 941 C CA . GLY A 1 125 ? 0.655 -17.991 7.490 1.00 98.31 125 GLY A CA 1
ATOM 942 C C . GLY A 1 125 ? 0.070 -17.666 8.873 1.00 98.31 125 GLY A C 1
ATOM 943 O O . GLY A 1 125 ? -0.055 -18.554 9.714 1.00 98.31 125 GLY A O 1
ATOM 944 N N . LEU A 1 126 ? -0.273 -16.399 9.125 1.00 98.00 126 LEU A N 1
ATOM 945 C CA . LEU A 1 126 ? -0.771 -15.887 10.406 1.00 98.00 126 LEU A CA 1
ATOM 946 C C . LEU A 1 126 ? -2.240 -15.473 10.284 1.00 98.00 126 LEU A C 1
ATOM 948 O O . LEU A 1 126 ? -2.564 -14.292 10.239 1.00 98.00 126 LEU A O 1
ATOM 952 N N . SER A 1 127 ? -3.141 -16.450 10.197 1.00 96.81 127 SER A N 1
ATOM 953 C CA . SER A 1 127 ? -4.575 -16.173 10.061 1.00 96.81 127 SER A CA 1
ATOM 954 C C . SER A 1 127 ? -5.189 -15.646 11.362 1.00 96.81 127 SER A C 1
ATOM 956 O O . SER A 1 127 ? -4.981 -16.227 12.428 1.00 96.81 127 SER A O 1
ATOM 958 N N . GLY A 1 128 ? -5.992 -14.583 11.260 1.00 96.69 128 GLY A N 1
ATOM 959 C CA . GLY A 1 128 ? -6.796 -14.061 12.367 1.00 96.69 128 GLY A CA 1
ATOM 960 C C . GLY A 1 128 ? -6.015 -13.241 13.394 1.00 96.69 128 GLY A C 1
ATOM 961 O O . GLY A 1 128 ? -6.465 -13.120 14.530 1.00 96.69 128 GLY A O 1
ATOM 962 N N . VAL A 1 129 ? -4.855 -12.700 13.017 1.00 98.44 129 VAL A N 1
ATOM 963 C CA . VAL A 1 129 ? -4.049 -11.812 13.872 1.00 98.44 129 VAL A CA 1
ATOM 964 C C . VAL A 1 129 ? -4.341 -10.331 13.627 1.00 98.44 129 VAL A C 1
ATOM 966 O O . VAL A 1 129 ? -3.964 -9.498 14.445 1.00 98.44 129 VAL A O 1
ATOM 969 N N . VAL A 1 130 ? -4.988 -9.996 12.507 1.00 98.75 130 VAL A N 1
ATOM 970 C CA . VAL A 1 130 ? -5.415 -8.635 12.163 1.00 98.75 130 VAL A CA 1
ATOM 971 C C . VAL A 1 130 ? -6.875 -8.432 12.566 1.00 98.75 130 VAL A C 1
ATOM 973 O O . VAL A 1 130 ? -7.773 -9.061 12.003 1.00 98.75 130 VAL A O 1
ATOM 976 N N . ASP A 1 131 ? -7.123 -7.502 13.489 1.00 98.75 131 ASP A N 1
ATOM 977 C CA . ASP A 1 131 ? -8.472 -7.174 13.970 1.00 98.75 131 ASP A CA 1
ATOM 978 C C . ASP A 1 131 ? -9.291 -6.406 12.922 1.00 98.75 131 ASP A C 1
ATOM 980 O O . ASP A 1 131 ? -10.503 -6.607 12.776 1.00 98.75 131 ASP A O 1
ATOM 984 N N . ILE A 1 132 ? -8.622 -5.507 12.192 1.00 98.81 132 ILE A N 1
ATOM 985 C CA . ILE A 1 132 ? -9.243 -4.583 11.241 1.00 98.81 132 ILE A CA 1
ATOM 986 C C . ILE A 1 132 ? -8.510 -4.664 9.906 1.00 98.81 132 ILE A C 1
ATOM 988 O O . ILE A 1 132 ? -7.422 -4.115 9.730 1.00 98.81 132 ILE A O 1
ATOM 992 N N . LYS A 1 133 ? -9.133 -5.321 8.932 1.00 98.69 133 LYS A N 1
ATOM 993 C CA . LYS A 1 133 ? -8.619 -5.401 7.564 1.00 98.69 133 LYS A CA 1
ATOM 994 C C . LYS A 1 133 ? -9.235 -4.293 6.737 1.00 98.69 133 LYS A C 1
ATOM 996 O O . LYS A 1 133 ? -10.430 -4.333 6.439 1.00 98.69 133 LYS A O 1
ATOM 1001 N N . MET A 1 134 ? -8.435 -3.307 6.373 1.00 98.44 134 MET A N 1
ATOM 1002 C CA . MET A 1 134 ? -8.834 -2.281 5.425 1.00 98.44 134 MET A CA 1
ATOM 1003 C C . MET A 1 134 ? -8.374 -2.690 4.027 1.00 98.44 134 MET A C 1
ATOM 1005 O O . MET A 1 134 ? -7.284 -3.222 3.871 1.00 98.44 134 MET A O 1
ATOM 1009 N N . GLY A 1 135 ? -9.191 -2.455 3.006 1.00 98.06 135 GLY A N 1
ATOM 1010 C CA . GLY A 1 135 ? -8.770 -2.617 1.618 1.00 98.06 135 GLY A CA 1
ATOM 1011 C C . GLY A 1 135 ? -9.384 -1.568 0.701 1.00 98.06 135 GLY A C 1
ATOM 1012 O O . GLY A 1 135 ? -10.364 -0.898 1.042 1.00 98.06 135 GLY A O 1
ATOM 1013 N N . THR A 1 136 ? -8.816 -1.433 -0.496 1.00 98.25 136 THR A N 1
ATOM 1014 C CA . THR A 1 136 ? -9.371 -0.586 -1.560 1.00 98.25 136 THR A CA 1
ATOM 1015 C C . THR A 1 136 ? -9.962 -1.437 -2.673 1.00 98.25 136 THR A C 1
ATOM 1017 O O . THR A 1 136 ? -9.440 -2.501 -2.997 1.00 98.25 136 THR A O 1
ATOM 1020 N N . LEU A 1 137 ? -11.016 -0.932 -3.307 1.00 98.38 137 LEU A N 1
ATOM 1021 C CA . LEU A 1 137 ? -11.667 -1.573 -4.450 1.00 98.38 137 LEU A CA 1
ATOM 1022 C C . LEU A 1 137 ? -11.204 -0.988 -5.792 1.00 98.38 137 LEU A C 1
ATOM 1024 O O . LEU A 1 137 ? -11.869 -1.190 -6.794 1.00 98.38 137 LEU A O 1
ATOM 1028 N N . SER A 1 138 ? -10.110 -0.222 -5.804 1.00 97.50 138 SER A N 1
ATOM 1029 C CA . SER A 1 138 ? -9.687 0.620 -6.936 1.00 97.50 138 SER A CA 1
ATOM 1030 C C . SER A 1 138 ? -8.248 0.361 -7.405 1.00 97.50 138 SER A C 1
ATOM 1032 O O . SER A 1 138 ? -7.574 1.278 -7.879 1.00 97.50 138 SER A O 1
ATOM 1034 N N . LYS A 1 139 ? -7.722 -0.838 -7.145 1.00 96.88 139 LYS A N 1
ATOM 1035 C CA . LYS A 1 139 ? -6.344 -1.246 -7.477 1.00 96.88 139 LYS A CA 1
ATOM 1036 C C . LYS A 1 139 ? -6.377 -2.619 -8.137 1.00 96.88 139 LYS A C 1
ATOM 1038 O O . LYS A 1 139 ? -6.798 -2.713 -9.280 1.00 96.88 139 LYS A O 1
ATOM 1043 N N . THR A 1 140 ? -5.985 -3.672 -7.417 1.00 96.88 140 THR A N 1
ATOM 1044 C CA . THR A 1 140 ? -6.145 -5.063 -7.867 1.00 96.88 140 THR A CA 1
ATOM 1045 C C . THR A 1 140 ? -7.597 -5.346 -8.237 1.00 96.88 140 THR A C 1
ATOM 1047 O O . THR A 1 140 ? -7.870 -5.939 -9.273 1.00 96.88 140 THR A O 1
ATOM 1050 N N . ILE A 1 141 ? -8.527 -4.868 -7.406 1.00 97.62 141 ILE A N 1
ATOM 1051 C CA . ILE A 1 141 ? -9.954 -4.876 -7.704 1.00 97.62 141 ILE A CA 1
ATOM 1052 C C . ILE A 1 141 ? -10.248 -3.721 -8.682 1.00 97.62 141 ILE A C 1
ATOM 1054 O O . ILE A 1 141 ? -9.979 -2.568 -8.329 1.00 97.62 141 ILE A O 1
ATOM 1058 N N . PRO A 1 142 ? -10.777 -3.991 -9.890 1.00 95.69 142 PRO A N 1
ATOM 1059 C CA . PRO A 1 142 ? -11.033 -2.986 -10.919 1.00 95.69 142 PRO A CA 1
ATOM 1060 C C . PRO A 1 142 ? -12.407 -2.321 -10.724 1.00 95.69 142 PRO A C 1
ATOM 1062 O O . PRO A 1 142 ? -13.311 -2.463 -11.546 1.00 95.69 142 PRO A O 1
ATOM 1065 N N . SER A 1 143 ? -12.580 -1.611 -9.610 1.00 97.75 143 SER A N 1
ATOM 1066 C CA . SER A 1 143 ? -13.817 -0.909 -9.248 1.00 97.75 143 SER A CA 1
ATOM 1067 C C . SER A 1 143 ? -13.499 0.451 -8.594 1.00 97.75 143 SER A C 1
ATOM 1069 O O . SER A 1 143 ? -12.436 1.041 -8.807 1.00 97.75 143 SER A O 1
ATOM 1071 N N . ILE A 1 144 ? -14.420 0.981 -7.794 1.00 97.00 144 ILE A N 1
ATOM 1072 C CA . ILE A 1 144 ? -14.232 2.140 -6.927 1.00 97.00 144 ILE A CA 1
ATOM 1073 C C . ILE A 1 144 ? -14.729 1.815 -5.521 1.00 97.00 144 ILE A C 1
ATOM 1075 O O . ILE A 1 144 ? -15.686 1.066 -5.336 1.00 97.00 144 ILE A O 1
ATOM 1079 N N . GLY A 1 145 ? -14.078 2.401 -4.520 1.00 97.56 145 GLY A N 1
ATOM 1080 C CA . GLY A 1 145 ? -14.456 2.238 -3.125 1.00 97.56 145 GLY A CA 1
ATOM 1081 C C . GLY A 1 145 ? -13.329 1.730 -2.251 1.00 97.56 145 GLY A C 1
ATOM 1082 O O . GLY A 1 145 ? -12.177 1.624 -2.668 1.00 97.56 145 GLY A O 1
ATOM 1083 N N . GLY A 1 146 ? -13.685 1.412 -1.020 1.00 98.19 146 GLY A N 1
ATOM 1084 C CA . GLY A 1 146 ? -12.865 0.630 -0.107 1.00 98.19 146 GLY A CA 1
ATOM 1085 C C . GLY A 1 146 ? -13.752 -0.102 0.885 1.00 98.19 146 GLY A C 1
ATOM 1086 O O . GLY A 1 146 ? -14.975 0.071 0.877 1.00 98.19 146 GLY A O 1
ATOM 1087 N N . TYR A 1 147 ? -13.153 -0.947 1.710 1.00 98.50 147 TYR A N 1
ATOM 1088 C CA . TYR A 1 147 ? -13.874 -1.723 2.706 1.00 98.50 147 TYR A CA 1
ATOM 1089 C C . TYR A 1 147 ? -13.093 -1.845 4.008 1.00 98.50 147 TYR A C 1
ATOM 1091 O O . TYR A 1 147 ? -11.866 -1.778 4.029 1.00 98.50 147 TYR A O 1
ATOM 1099 N N . VAL A 1 148 ? -13.835 -2.068 5.088 1.00 98.69 148 VAL A N 1
ATOM 1100 C CA . VAL A 1 148 ? -13.310 -2.580 6.354 1.00 98.69 148 VAL A CA 1
ATOM 1101 C C . VAL A 1 148 ? -13.951 -3.935 6.612 1.00 98.69 148 VAL A C 1
ATOM 1103 O O . VAL A 1 148 ? -15.177 -4.067 6.548 1.00 98.69 148 VAL A O 1
ATOM 1106 N N . ALA A 1 149 ? -13.127 -4.931 6.919 1.00 98.50 149 ALA A N 1
ATOM 1107 C CA . ALA A 1 149 ? -13.538 -6.259 7.338 1.00 98.50 149 ALA A CA 1
ATOM 1108 C C . ALA A 1 149 ? -12.975 -6.583 8.730 1.00 98.50 149 ALA A C 1
ATOM 1110 O O . ALA A 1 149 ? -11.844 -6.236 9.055 1.00 98.50 149 ALA A O 1
ATOM 1111 N N . GLY A 1 150 ? -13.789 -7.244 9.551 1.00 98.12 150 GLY A N 1
ATOM 1112 C CA . GLY A 1 150 ? -13.452 -7.631 10.924 1.00 98.12 150 GLY A CA 1
ATOM 1113 C C . GLY A 1 150 ? -14.681 -8.173 11.658 1.00 98.12 150 GLY A C 1
ATOM 1114 O O . GLY A 1 150 ? -15.556 -8.795 11.031 1.00 98.12 150 GLY A O 1
ATOM 1115 N N . SER A 1 151 ? -14.775 -7.930 12.968 1.00 98.19 151 SER A N 1
ATOM 1116 C CA . SER A 1 151 ? -15.902 -8.401 13.789 1.00 98.19 151 SER A CA 1
ATOM 1117 C C . SER A 1 151 ? -17.249 -7.811 13.345 1.00 98.19 151 SER A C 1
ATOM 1119 O O . SER A 1 151 ? -17.332 -6.718 12.771 1.00 98.19 151 SER A O 1
ATOM 1121 N N . ALA A 1 152 ? -18.332 -8.558 13.575 1.00 98.44 152 ALA A N 1
ATOM 1122 C CA . ALA A 1 152 ? -19.679 -8.115 13.216 1.00 98.44 152 ALA A CA 1
ATOM 1123 C C . ALA A 1 152 ? -20.109 -6.899 14.046 1.00 98.44 152 ALA A C 1
ATOM 1125 O O . ALA A 1 152 ? -20.757 -5.992 13.523 1.00 98.44 152 ALA A O 1
ATOM 1126 N N . GLU A 1 153 ? -19.687 -6.855 15.305 1.00 98.38 153 GLU A N 1
ATOM 1127 C CA . GLU A 1 153 ? -19.918 -5.771 16.249 1.00 98.38 153 GLU A CA 1
ATOM 1128 C C . GLU A 1 153 ? -19.249 -4.481 15.770 1.00 98.38 153 GLU A C 1
ATOM 1130 O O . GLU A 1 153 ? -19.916 -3.450 15.685 1.00 98.38 153 GLU A O 1
ATOM 1135 N N . MET A 1 154 ? -17.971 -4.540 15.371 1.00 98.25 154 MET A N 1
ATOM 1136 C CA . MET A 1 154 ? -17.251 -3.383 14.829 1.00 98.25 154 MET A CA 1
ATOM 1137 C C . MET A 1 154 ? -17.908 -2.879 13.543 1.00 98.25 154 MET A C 1
ATOM 1139 O O . MET A 1 154 ? -18.139 -1.682 13.380 1.00 98.25 154 MET A O 1
ATOM 1143 N N . VAL A 1 155 ? -18.244 -3.786 12.625 1.00 98.62 155 VAL A N 1
ATOM 1144 C CA . VAL A 1 155 ? -18.900 -3.425 11.363 1.00 98.62 155 VAL A CA 1
ATOM 1145 C C . VAL A 1 155 ? -20.271 -2.795 11.609 1.00 98.62 155 VAL A C 1
ATOM 1147 O O . VAL A 1 155 ? -20.608 -1.796 10.974 1.00 98.62 155 VAL A O 1
ATOM 1150 N N . SER A 1 156 ? -21.056 -3.339 12.539 1.00 98.44 156 SER A N 1
ATOM 1151 C CA . SER A 1 156 ? -22.340 -2.762 12.939 1.00 98.44 156 SER A CA 1
ATOM 1152 C C . SER A 1 156 ? -22.155 -1.377 13.558 1.00 98.44 156 SER A C 1
ATOM 1154 O O . SER A 1 156 ? -22.857 -0.438 13.184 1.00 98.44 156 SER A O 1
ATOM 1156 N N . TYR A 1 157 ? -21.164 -1.206 14.434 1.00 98.31 157 TYR A N 1
ATOM 1157 C CA . TYR A 1 157 ? -20.831 0.087 15.027 1.00 98.31 157 TYR A CA 1
ATOM 1158 C C . TYR A 1 157 ? -20.479 1.131 13.957 1.00 98.31 157 TYR A C 1
ATOM 1160 O O . TYR A 1 157 ? -21.067 2.214 13.935 1.00 98.31 157 TYR A O 1
ATOM 1168 N N . LEU A 1 158 ? -19.604 0.781 13.007 1.00 98.31 158 LEU A N 1
ATOM 1169 C CA . LEU A 1 158 ? -19.224 1.658 11.897 1.00 98.31 158 LEU A CA 1
ATOM 1170 C C . LEU A 1 158 ? -20.434 2.065 11.041 1.00 98.31 158 LEU A C 1
ATOM 1172 O O . LEU A 1 158 ? -20.557 3.235 10.689 1.00 98.31 158 LEU A O 1
ATOM 1176 N N . ARG A 1 159 ? -21.377 1.157 10.757 1.00 97.25 159 ARG A N 1
ATOM 1177 C CA . ARG A 1 159 ? -22.592 1.499 9.986 1.00 97.25 159 ARG A CA 1
ATOM 1178 C C . ARG A 1 159 ? -23.436 2.595 10.640 1.00 97.25 159 ARG A C 1
ATOM 1180 O O . ARG A 1 159 ? -24.093 3.344 9.924 1.00 97.25 159 ARG A O 1
ATOM 1187 N N . HIS A 1 160 ? -23.428 2.684 11.970 1.00 97.38 160 HIS A N 1
ATOM 1188 C CA . HIS A 1 160 ? -24.256 3.636 12.714 1.00 97.38 160 HIS A CA 1
ATOM 1189 C C . HIS A 1 160 ? -23.513 4.917 13.104 1.00 97.38 160 HIS A C 1
ATOM 1191 O O . HIS A 1 160 ? -24.140 5.967 13.214 1.00 97.38 160 HIS A O 1
ATOM 1197 N N . GLN A 1 161 ? -22.199 4.844 13.331 1.00 97.88 161 GLN A N 1
ATOM 1198 C CA . GLN A 1 161 ? -21.421 5.963 13.875 1.00 97.88 161 GLN A CA 1
ATOM 1199 C C . GLN A 1 161 ? -20.511 6.631 12.847 1.00 97.88 161 GLN A C 1
ATOM 1201 O O . GLN A 1 161 ? -20.155 7.803 12.994 1.00 97.88 161 GLN A O 1
ATOM 1206 N N . ALA A 1 162 ? -20.125 5.916 11.791 1.00 97.56 162 ALA A N 1
ATOM 1207 C CA . ALA A 1 162 ? -19.094 6.398 10.897 1.00 97.56 162 ALA A CA 1
ATOM 1208 C C . ALA A 1 162 ? -19.659 7.435 9.918 1.00 97.56 162 ALA A C 1
ATOM 1210 O O . ALA A 1 162 ? -20.402 7.126 8.985 1.00 97.56 162 ALA A O 1
ATOM 1211 N N . ARG A 1 163 ? -19.287 8.704 10.120 1.00 95.75 163 ARG A N 1
ATOM 1212 C CA . ARG A 1 163 ? -19.836 9.843 9.362 1.00 95.75 163 ARG A CA 1
ATOM 1213 C C . ARG A 1 163 ? -19.620 9.716 7.853 1.00 95.75 163 ARG A C 1
ATOM 1215 O O . ARG A 1 163 ? -20.519 10.054 7.091 1.00 95.75 163 ARG A O 1
ATOM 1222 N N . GLY A 1 164 ? -18.459 9.206 7.432 1.00 95.31 164 GLY A N 1
ATOM 1223 C CA . GLY A 1 164 ? -18.147 8.975 6.018 1.00 95.31 164 GLY A CA 1
ATOM 1224 C C . GLY A 1 164 ? -18.965 7.856 5.367 1.00 95.31 164 GLY A C 1
ATOM 1225 O O . GLY A 1 164 ? -19.011 7.789 4.144 1.00 95.31 164 GLY A O 1
ATOM 1226 N N . TYR A 1 165 ? -19.636 7.013 6.158 1.00 96.88 165 TYR A N 1
ATOM 1227 C CA . TYR A 1 165 ? -20.641 6.066 5.671 1.00 96.88 165 TYR A CA 1
ATOM 1228 C C . TYR A 1 165 ? -22.038 6.701 5.654 1.00 96.88 165 TYR A C 1
ATOM 1230 O O . TYR A 1 165 ? -22.715 6.675 4.634 1.00 96.88 165 TYR A O 1
ATOM 1238 N N . VAL A 1 166 ? -22.458 7.314 6.767 1.00 97.12 166 VAL A N 1
ATOM 1239 C CA . VAL A 1 166 ? -23.831 7.828 6.950 1.00 97.12 166 VAL A CA 1
ATOM 1240 C C . VAL A 1 166 ? -24.149 9.023 6.043 1.00 97.12 166 VAL A C 1
ATOM 1242 O O . VAL A 1 166 ? -25.265 9.137 5.543 1.00 97.12 166 VAL A O 1
ATOM 1245 N N . PHE A 1 167 ? -23.186 9.922 5.829 1.00 96.38 167 PHE A N 1
ATOM 1246 C CA . PHE A 1 167 ? -23.389 11.188 5.113 1.00 96.38 167 PHE A CA 1
ATOM 1247 C C . PHE A 1 167 ? -22.728 11.213 3.728 1.00 96.38 167 PHE A C 1
ATOM 1249 O O . PHE A 1 167 ? -22.451 12.286 3.194 1.00 96.38 167 PHE A O 1
ATOM 1256 N N . SER A 1 168 ? -22.447 10.045 3.145 1.00 95.44 168 SER A N 1
ATOM 1257 C CA . SER A 1 168 ? -21.880 9.917 1.800 1.00 95.44 168 SER A CA 1
ATOM 1258 C C . SER A 1 168 ? -22.736 8.998 0.932 1.00 95.44 168 SER A C 1
ATOM 1260 O O . SER A 1 168 ? -23.483 8.163 1.437 1.00 95.44 168 SER A O 1
ATOM 1262 N N . ALA A 1 169 ? -22.637 9.156 -0.387 1.00 95.25 169 ALA A N 1
ATOM 1263 C CA . ALA A 1 169 ? -23.328 8.276 -1.319 1.00 95.25 169 ALA A CA 1
ATOM 1264 C C . ALA A 1 169 ? -22.731 6.859 -1.271 1.00 95.25 169 ALA A C 1
ATOM 1266 O O . ALA A 1 169 ? -21.516 6.681 -1.157 1.00 95.25 169 ALA A O 1
ATOM 1267 N N . ALA A 1 170 ? -23.597 5.853 -1.393 1.00 95.00 170 ALA A N 1
ATOM 1268 C CA . ALA A 1 170 ? -23.182 4.462 -1.517 1.00 95.00 170 ALA A CA 1
ATOM 1269 C C . ALA A 1 170 ? -22.449 4.205 -2.846 1.00 95.00 170 ALA A C 1
ATOM 1271 O O . ALA A 1 170 ? -22.536 4.992 -3.793 1.00 95.00 170 ALA A O 1
ATOM 1272 N N . LEU A 1 171 ? -21.755 3.066 -2.928 1.00 95.38 171 LEU A N 1
ATOM 1273 C CA . LEU A 1 171 ? -21.147 2.616 -4.177 1.00 95.38 171 LEU A CA 1
ATOM 1274 C C . LEU A 1 171 ? -22.216 2.416 -5.264 1.00 95.38 171 LEU A C 1
ATOM 1276 O O . LEU A 1 171 ? -23.275 1.849 -4.973 1.00 95.38 171 LEU A O 1
ATOM 1280 N N . PRO A 1 172 ? -21.951 2.823 -6.520 1.00 97.06 172 PRO A N 1
ATOM 1281 C CA . PRO A 1 172 ? -22.842 2.505 -7.627 1.00 97.06 172 PRO A CA 1
ATOM 1282 C C . PRO A 1 172 ? -23.042 0.983 -7.744 1.00 97.06 172 PRO A C 1
ATOM 1284 O O . PRO A 1 172 ? -22.053 0.248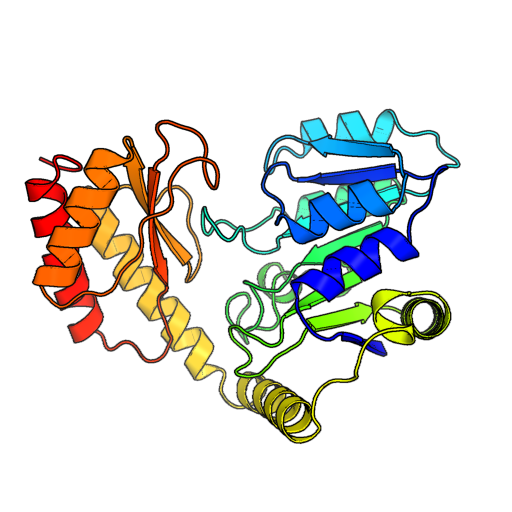 -7.678 1.00 97.06 172 PRO A O 1
ATOM 1287 N N . PRO A 1 173 ? -24.271 0.482 -7.985 1.00 97.56 173 PRO A N 1
ATOM 1288 C CA . PRO A 1 173 ? -24.536 -0.959 -8.041 1.00 97.56 173 PRO A CA 1
ATOM 1289 C C . PRO A 1 173 ? -23.638 -1.729 -9.018 1.00 97.56 173 PRO A C 1
ATOM 1291 O O . PRO A 1 173 ? -23.142 -2.799 -8.683 1.00 97.56 173 PRO A O 1
ATOM 1294 N N . ALA A 1 174 ? -23.356 -1.158 -10.195 1.00 98.00 174 ALA A N 1
ATOM 1295 C CA . ALA A 1 174 ? -22.459 -1.770 -11.177 1.00 98.00 174 ALA A CA 1
ATOM 1296 C C . ALA A 1 174 ? -21.014 -1.912 -10.660 1.00 98.00 174 ALA A C 1
ATOM 1298 O O . ALA A 1 174 ? -20.350 -2.902 -10.945 1.00 98.00 174 ALA A O 1
ATOM 1299 N N . GLN A 1 175 ? -20.542 -0.948 -9.865 1.00 97.94 175 GLN A N 1
ATOM 1300 C CA . GLN A 1 175 ? -19.206 -0.981 -9.267 1.00 97.94 175 GLN A CA 1
ATOM 1301 C C . GLN A 1 175 ? -19.138 -2.003 -8.128 1.00 97.94 175 GLN A C 1
ATOM 1303 O O . GLN A 1 175 ? -18.167 -2.751 -8.026 1.00 97.94 175 GLN A O 1
ATOM 1308 N N . ALA A 1 176 ? -20.192 -2.103 -7.315 1.00 97.62 176 ALA A N 1
ATOM 1309 C CA . ALA A 1 176 ? -20.299 -3.149 -6.302 1.00 97.62 176 ALA A CA 1
ATOM 1310 C C . ALA A 1 176 ? -20.310 -4.556 -6.931 1.00 97.62 176 ALA A C 1
ATOM 1312 O O . ALA A 1 176 ? -19.614 -5.442 -6.443 1.00 97.62 176 ALA A O 1
ATOM 1313 N N . ALA A 1 177 ? -21.033 -4.744 -8.040 1.00 98.12 177 ALA A N 1
ATOM 1314 C CA . ALA A 1 177 ? -21.050 -6.005 -8.781 1.00 98.12 177 ALA A CA 1
ATOM 1315 C C . ALA A 1 177 ? -19.676 -6.348 -9.383 1.00 98.12 177 ALA A C 1
ATOM 1317 O O . ALA A 1 177 ? -19.213 -7.473 -9.229 1.00 98.12 177 ALA A O 1
ATOM 1318 N N . ALA A 1 178 ? -18.991 -5.376 -9.998 1.00 98.25 178 ALA A N 1
ATOM 1319 C CA . ALA A 1 178 ? -17.640 -5.573 -10.528 1.00 98.25 178 ALA A CA 1
ATOM 1320 C C . ALA A 1 178 ? -16.625 -5.926 -9.427 1.00 98.25 178 ALA A C 1
ATOM 1322 O O . ALA A 1 178 ? -15.765 -6.778 -9.630 1.00 98.25 178 ALA A O 1
ATOM 1323 N N . ALA A 1 179 ? -16.736 -5.296 -8.252 1.00 98.00 179 ALA A N 1
ATOM 1324 C CA . ALA A 1 179 ? -15.892 -5.619 -7.108 1.00 98.00 179 ALA A CA 1
ATOM 1325 C C . ALA A 1 179 ? -16.142 -7.044 -6.599 1.00 98.00 179 ALA A C 1
ATOM 1327 O O . ALA A 1 179 ? -15.179 -7.758 -6.344 1.00 98.00 179 ALA A O 1
ATOM 1328 N N . LEU A 1 180 ? -17.411 -7.453 -6.478 1.00 97.31 180 LEU A N 1
ATOM 1329 C CA . LEU A 1 180 ? -17.783 -8.807 -6.067 1.00 97.31 180 LEU A CA 1
ATOM 1330 C C . LEU A 1 180 ? -17.198 -9.856 -7.020 1.00 97.31 180 LEU A C 1
ATOM 1332 O O . LEU A 1 180 ? -16.495 -10.751 -6.568 1.00 97.31 180 LEU A O 1
ATOM 1336 N N . GLU A 1 181 ? -17.413 -9.690 -8.326 1.00 98.25 181 GLU A N 1
ATOM 1337 C CA . GLU A 1 181 ? -16.883 -10.608 -9.343 1.00 98.25 181 GLU A CA 1
ATOM 1338 C C . GLU A 1 181 ? -15.349 -10.671 -9.317 1.00 98.25 181 GLU A C 1
ATOM 1340 O O . GLU A 1 181 ? -14.758 -11.735 -9.458 1.00 98.25 181 GLU A O 1
ATOM 1345 N N . ALA A 1 182 ? -14.674 -9.544 -9.085 1.00 97.44 182 ALA A N 1
ATOM 1346 C CA . ALA A 1 182 ? -13.219 -9.525 -9.011 1.00 97.44 182 ALA A CA 1
ATOM 1347 C C . ALA A 1 182 ? -12.659 -10.352 -7.842 1.00 97.44 182 ALA A C 1
ATOM 1349 O O . ALA A 1 182 ? -11.583 -10.929 -7.988 1.00 97.44 182 ALA A O 1
ATOM 1350 N N . PHE A 1 183 ? -13.363 -10.433 -6.706 1.00 96.00 183 PHE A N 1
ATOM 1351 C CA . PHE A 1 183 ? -12.971 -11.332 -5.616 1.00 96.00 183 PHE A CA 1
ATOM 1352 C C . PHE A 1 183 ? -13.109 -12.803 -6.026 1.00 96.00 183 PHE A C 1
ATOM 1354 O O . PHE A 1 183 ? -12.169 -13.567 -5.825 1.00 96.00 183 PHE A O 1
ATOM 1361 N N . GLU A 1 184 ? -14.218 -13.173 -6.675 1.00 97.38 184 GLU A N 1
ATOM 1362 C CA . GLU A 1 184 ? -14.426 -14.534 -7.198 1.00 97.38 184 GLU A CA 1
ATOM 1363 C C . GLU A 1 184 ? -13.337 -14.915 -8.218 1.00 97.38 184 GLU A C 1
ATOM 1365 O O . GLU A 1 184 ? -12.789 -16.016 -8.177 1.00 97.38 184 GLU A O 1
ATOM 1370 N N . VAL A 1 185 ? -12.948 -13.980 -9.093 1.00 97.12 185 VAL A N 1
ATOM 1371 C CA . VAL A 1 185 ? -11.857 -14.181 -10.061 1.00 97.12 185 VAL A CA 1
ATOM 1372 C C . VAL A 1 185 ? -10.505 -14.359 -9.369 1.00 97.12 185 VAL A C 1
ATOM 1374 O O . VAL A 1 185 ? -9.727 -15.207 -9.798 1.00 97.12 185 VAL A O 1
ATOM 1377 N N . ILE A 1 186 ? -10.197 -13.595 -8.314 1.00 95.56 186 ILE A N 1
ATOM 1378 C CA . ILE A 1 186 ? -8.942 -13.769 -7.557 1.00 95.56 186 ILE A CA 1
ATOM 1379 C C . ILE A 1 186 ? -8.850 -15.192 -6.992 1.00 95.56 186 ILE A C 1
ATOM 1381 O O . ILE A 1 186 ? -7.797 -15.820 -7.107 1.00 95.56 186 ILE A O 1
ATOM 1385 N N . ASP A 1 187 ? -9.952 -15.717 -6.456 1.00 96.06 187 ASP A N 1
ATOM 1386 C CA . ASP A 1 187 ? -10.002 -17.074 -5.907 1.00 96.06 187 ASP A CA 1
ATOM 1387 C C . ASP A 1 187 ? -9.934 -18.156 -6.995 1.00 96.06 187 ASP A C 1
ATOM 1389 O O . ASP A 1 187 ? -9.245 -19.169 -6.828 1.00 96.06 187 ASP A O 1
ATOM 1393 N N . ALA A 1 188 ? -10.620 -17.948 -8.120 1.00 97.94 188 ALA A N 1
ATOM 1394 C CA . ALA A 1 188 ? -10.683 -18.906 -9.221 1.00 97.94 188 ALA A CA 1
ATOM 1395 C C . ALA A 1 188 ? -9.411 -18.935 -10.089 1.00 97.94 188 ALA A C 1
ATOM 1397 O O . ALA A 1 188 ? -9.120 -19.951 -10.726 1.00 97.94 188 ALA A O 1
ATOM 1398 N N . GLU A 1 189 ? -8.641 -17.843 -10.129 1.00 97.44 189 GLU A N 1
ATOM 1399 C CA . GLU A 1 189 ? -7.513 -17.655 -11.047 1.00 97.44 189 GLU A CA 1
ATOM 1400 C C . GLU A 1 189 ? -6.164 -17.401 -10.334 1.00 97.44 189 GLU A C 1
ATOM 1402 O O . GLU A 1 189 ? -5.487 -16.401 -10.606 1.00 97.44 189 GLU A O 1
ATOM 1407 N N . PRO A 1 190 ? -5.676 -18.337 -9.489 1.00 95.88 190 PRO A N 1
ATOM 1408 C CA . PRO A 1 190 ? -4.414 -18.178 -8.755 1.00 95.88 190 PRO A CA 1
ATOM 1409 C C . PRO A 1 190 ? -3.190 -18.029 -9.677 1.00 95.88 190 PRO A C 1
ATOM 1411 O O . PRO A 1 190 ? -2.164 -17.468 -9.283 1.00 95.88 190 PRO A O 1
ATOM 1414 N N . TRP A 1 191 ? -3.307 -18.458 -10.942 1.00 97.50 191 TRP A N 1
ATOM 1415 C CA . TRP A 1 191 ? -2.283 -18.264 -11.970 1.00 97.50 191 TRP A CA 1
ATOM 1416 C C . TRP A 1 191 ? -1.920 -16.783 -12.165 1.00 97.50 191 TRP A C 1
ATOM 1418 O O . TRP A 1 191 ? -0.785 -16.481 -12.540 1.00 97.50 191 TRP A O 1
ATOM 1428 N N . ARG A 1 192 ? -2.838 -15.841 -11.888 1.00 97.69 192 ARG A N 1
ATOM 1429 C CA . ARG A 1 192 ? -2.565 -14.397 -11.974 1.00 97.69 192 ARG A CA 1
ATOM 1430 C C . ARG A 1 192 ? -1.551 -13.957 -10.928 1.00 97.69 192 ARG A C 1
ATOM 1432 O O . ARG A 1 192 ? -0.630 -13.210 -11.255 1.00 97.69 192 ARG A O 1
ATOM 1439 N N . VAL A 1 193 ? -1.684 -14.446 -9.696 1.00 97.50 193 VAL A N 1
ATOM 1440 C CA . VAL A 1 193 ? -0.755 -14.146 -8.597 1.00 97.50 193 VAL A CA 1
ATOM 1441 C C . VAL A 1 193 ? 0.605 -14.787 -8.871 1.00 97.50 193 VAL A C 1
ATOM 1443 O O . VAL A 1 193 ? 1.644 -14.148 -8.694 1.00 97.50 193 VAL A O 1
ATOM 1446 N N . GLU A 1 194 ? 0.624 -16.018 -9.390 1.00 97.75 194 GLU A N 1
ATOM 1447 C CA . GLU A 1 194 ? 1.861 -16.673 -9.826 1.00 97.75 194 GLU A CA 1
ATOM 1448 C C . GLU A 1 194 ? 2.565 -15.887 -10.947 1.00 97.75 194 GLU A C 1
ATOM 1450 O O . GLU A 1 194 ? 3.771 -15.622 -10.865 1.00 97.75 194 GLU A O 1
ATOM 1455 N N . ALA A 1 195 ? 1.816 -15.473 -11.974 1.00 98.38 195 ALA A N 1
ATOM 1456 C CA . ALA A 1 195 ? 2.327 -14.678 -13.082 1.00 98.38 195 ALA A CA 1
ATOM 1457 C C . ALA A 1 195 ? 2.872 -13.330 -12.602 1.00 98.38 195 ALA A C 1
ATOM 1459 O O . ALA A 1 195 ? 4.000 -12.984 -12.952 1.00 98.38 195 ALA A O 1
ATOM 1460 N N . LEU A 1 196 ? 2.127 -12.616 -11.751 1.00 98.44 196 LEU A N 1
ATOM 1461 C CA . LEU A 1 196 ? 2.569 -11.368 -11.133 1.00 98.44 196 LEU A CA 1
ATOM 1462 C C . LEU A 1 196 ? 3.891 -11.566 -10.392 1.00 98.44 196 LEU A C 1
ATOM 1464 O O . LEU A 1 196 ? 4.856 -10.861 -10.663 1.00 98.44 196 LEU A O 1
ATOM 1468 N N . ARG A 1 197 ? 3.971 -12.571 -9.515 1.00 97.50 197 ARG A N 1
ATOM 1469 C CA . ARG A 1 197 ? 5.167 -12.860 -8.717 1.00 97.50 197 ARG A CA 1
ATOM 1470 C C . ARG A 1 197 ? 6.379 -13.158 -9.599 1.00 97.50 197 ARG A C 1
ATOM 1472 O O . ARG A 1 197 ? 7.467 -12.641 -9.351 1.00 97.50 197 ARG A O 1
ATOM 1479 N N . ARG A 1 198 ? 6.205 -13.971 -10.644 1.00 98.12 198 ARG A N 1
ATOM 1480 C CA . ARG A 1 198 ? 7.256 -14.264 -11.631 1.00 98.12 198 ARG A CA 1
ATOM 1481 C C . ARG A 1 198 ? 7.709 -12.993 -12.353 1.00 98.12 198 ARG A C 1
ATOM 1483 O O . ARG A 1 198 ? 8.911 -12.755 -12.453 1.00 98.12 198 ARG A O 1
ATOM 1490 N N . ASN A 1 199 ? 6.760 -12.195 -12.832 1.00 98.69 199 ASN A N 1
ATOM 1491 C CA . ASN A 1 199 ? 7.018 -10.964 -13.569 1.00 98.69 199 ASN A CA 1
ATOM 1492 C C . ASN A 1 199 ? 7.747 -9.933 -12.690 1.00 9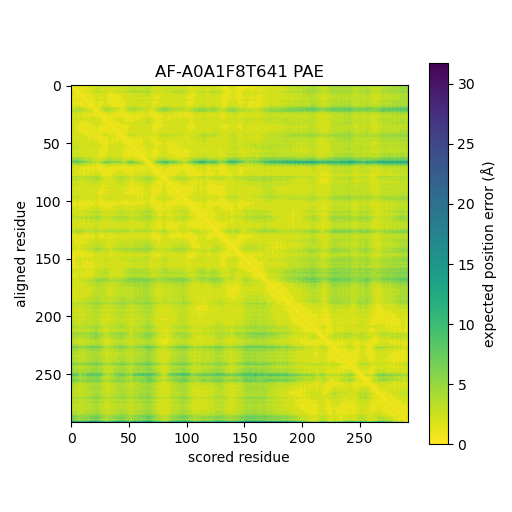8.69 199 ASN A C 1
ATOM 1494 O O . ASN A 1 199 ? 8.741 -9.351 -13.121 1.00 98.69 199 ASN A O 1
ATOM 1498 N N . SER A 1 200 ? 7.310 -9.753 -11.439 1.00 98.31 200 SER A N 1
ATOM 1499 C CA . SER A 1 200 ? 7.947 -8.854 -10.474 1.00 98.31 200 SER A CA 1
ATOM 1500 C C . SER A 1 200 ? 9.385 -9.268 -10.190 1.00 98.31 200 SER A C 1
ATOM 1502 O O . SER A 1 200 ? 10.266 -8.418 -10.251 1.00 98.31 200 SER A O 1
ATOM 1504 N N . ARG A 1 201 ? 9.660 -10.563 -9.972 1.00 98.12 201 ARG A N 1
ATOM 1505 C CA . ARG A 1 201 ? 11.042 -11.052 -9.798 1.00 98.12 201 ARG A CA 1
ATOM 1506 C C . ARG A 1 201 ? 11.905 -10.779 -11.027 1.00 98.12 201 ARG A C 1
ATOM 1508 O O . ARG A 1 201 ? 12.986 -10.219 -10.890 1.00 98.12 201 ARG A O 1
ATOM 1515 N N . GLN A 1 202 ? 11.418 -11.118 -12.226 1.00 98.44 202 GLN A N 1
ATOM 1516 C CA . GLN A 1 202 ? 12.158 -10.872 -13.470 1.00 98.44 202 GLN A CA 1
ATOM 1517 C C . GLN A 1 202 ? 12.534 -9.392 -13.609 1.00 98.44 202 GLN A C 1
ATOM 1519 O O . GLN A 1 202 ? 13.674 -9.077 -13.954 1.00 98.44 202 GLN A O 1
ATOM 1524 N N . PHE A 1 203 ? 11.581 -8.500 -13.338 1.00 98.75 203 PHE A N 1
ATOM 1525 C CA . PHE A 1 203 ? 11.776 -7.063 -13.445 1.00 98.75 203 PHE A CA 1
ATOM 1526 C C . PHE A 1 203 ? 12.720 -6.521 -12.359 1.00 98.75 203 PHE A C 1
ATOM 1528 O O . PHE A 1 203 ? 13.703 -5.867 -12.694 1.00 98.75 203 PHE A O 1
ATOM 1535 N N . ILE A 1 204 ? 12.501 -6.852 -11.082 1.00 98.69 204 ILE A N 1
ATOM 1536 C CA . ILE A 1 204 ? 13.355 -6.411 -9.962 1.00 98.69 204 ILE A CA 1
ATOM 1537 C C . ILE A 1 204 ? 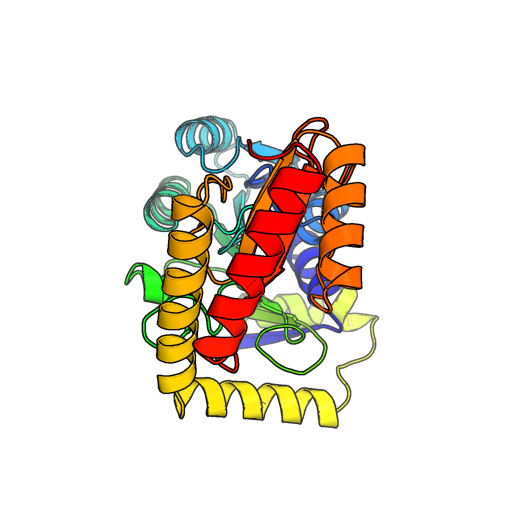14.799 -6.880 -10.164 1.00 98.69 204 ILE A C 1
ATOM 1539 O O . ILE A 1 204 ? 15.728 -6.071 -10.131 1.00 98.69 204 ILE A O 1
ATOM 1543 N N . ASP A 1 205 ? 15.003 -8.170 -10.433 1.00 98.50 205 ASP A N 1
ATOM 1544 C CA . ASP A 1 205 ? 16.345 -8.719 -10.633 1.00 98.50 205 ASP A CA 1
ATOM 1545 C C . ASP A 1 205 ? 16.999 -8.135 -11.893 1.00 98.50 205 ASP A C 1
ATOM 1547 O O . ASP A 1 205 ? 18.212 -7.931 -11.945 1.00 98.50 205 ASP A O 1
ATOM 1551 N N . GLY A 1 206 ? 16.194 -7.864 -12.923 1.00 98.62 206 GLY A N 1
ATOM 1552 C CA . GLY A 1 206 ? 16.630 -7.244 -14.166 1.00 98.62 206 GLY A CA 1
ATOM 1553 C C . GLY A 1 206 ? 17.130 -5.813 -13.990 1.00 98.62 206 GLY A C 1
ATOM 1554 O O . GLY A 1 206 ? 18.150 -5.472 -14.590 1.00 98.62 206 GLY A O 1
ATOM 1555 N N . LEU A 1 207 ? 16.442 -5.008 -13.174 1.00 98.69 207 LEU A N 1
ATOM 1556 C CA . LEU A 1 207 ? 16.846 -3.644 -12.825 1.00 98.69 207 LEU A CA 1
ATOM 1557 C C . LEU A 1 207 ? 18.125 -3.659 -11.984 1.00 98.69 207 LEU A C 1
ATOM 1559 O O . LEU A 1 207 ? 19.097 -2.991 -12.332 1.00 98.69 207 LEU A O 1
ATOM 1563 N N . ARG A 1 208 ? 18.163 -4.492 -10.935 1.00 98.38 208 ARG A N 1
ATOM 1564 C CA . ARG A 1 208 ? 19.327 -4.618 -10.043 1.00 98.38 208 ARG A CA 1
ATOM 1565 C C . ARG A 1 208 ? 20.590 -5.032 -10.798 1.00 98.38 208 ARG A C 1
ATOM 1567 O O . ARG A 1 208 ? 21.651 -4.456 -10.580 1.00 98.38 208 ARG A O 1
ATOM 1574 N N . ARG A 1 209 ? 20.488 -5.974 -11.747 1.00 98.38 209 ARG A N 1
ATOM 1575 C CA . ARG A 1 209 ? 21.620 -6.374 -12.612 1.00 98.38 209 ARG A CA 1
ATOM 1576 C C . ARG A 1 209 ? 22.154 -5.243 -13.496 1.00 98.38 209 ARG A C 1
ATOM 1578 O O . ARG A 1 209 ? 23.311 -5.303 -13.892 1.00 98.38 209 ARG A O 1
ATOM 1585 N N . ARG A 1 210 ? 21.330 -4.241 -13.803 1.00 98.31 210 ARG A N 1
ATOM 1586 C CA . ARG A 1 210 ? 21.696 -3.051 -14.588 1.00 98.31 210 ARG A CA 1
ATOM 1587 C C . ARG A 1 210 ? 22.205 -1.898 -13.719 1.00 98.31 210 ARG A C 1
ATOM 1589 O O . ARG A 1 210 ? 22.424 -0.807 -14.227 1.00 98.31 210 ARG A O 1
ATOM 1596 N N . GLY A 1 211 ? 22.385 -2.130 -12.417 1.00 98.06 211 GLY A N 1
ATOM 1597 C CA . GLY A 1 211 ? 22.885 -1.134 -11.472 1.00 98.06 211 GLY A CA 1
ATOM 1598 C C . GLY A 1 211 ? 21.824 -0.169 -10.943 1.00 98.06 211 GLY A C 1
ATOM 1599 O O . GLY A 1 211 ? 22.173 0.762 -10.228 1.00 98.06 211 GLY A O 1
ATOM 1600 N N . LEU A 1 212 ? 20.543 -0.375 -11.266 1.00 98.50 212 LEU A N 1
ATOM 1601 C CA . LEU A 1 212 ? 19.457 0.459 -10.755 1.00 98.50 212 LEU A CA 1
ATOM 1602 C C . LEU A 1 212 ? 19.066 0.017 -9.341 1.00 98.50 212 LEU A C 1
ATOM 1604 O O . LEU A 1 212 ? 18.802 -1.163 -9.097 1.00 98.50 212 LEU A O 1
ATOM 1608 N N . ASP A 1 213 ? 19.000 0.978 -8.420 1.00 98.12 213 ASP A N 1
ATOM 1609 C CA . ASP A 1 213 ? 18.604 0.738 -7.035 1.00 98.12 213 ASP A CA 1
ATOM 1610 C C . ASP A 1 213 ? 17.076 0.660 -6.915 1.00 98.12 213 ASP A C 1
ATOM 1612 O O . ASP A 1 213 ? 16.356 1.625 -7.184 1.00 98.12 213 ASP A O 1
ATOM 1616 N N . THR A 1 214 ? 16.587 -0.512 -6.507 1.00 98.06 214 THR A N 1
ATOM 1617 C CA . THR A 1 214 ? 15.160 -0.778 -6.288 1.00 98.06 214 THR A CA 1
ATOM 1618 C C . THR A 1 214 ? 14.759 -0.760 -4.815 1.00 98.06 214 THR A C 1
ATOM 1620 O O . THR A 1 214 ? 13.708 -1.301 -4.456 1.00 98.06 214 THR A O 1
ATOM 1623 N N . LEU A 1 215 ? 15.614 -0.228 -3.940 1.00 95.94 215 LEU A N 1
ATOM 1624 C CA . LEU A 1 215 ? 15.474 -0.283 -2.489 1.00 95.94 215 LEU A CA 1
ATOM 1625 C C . LEU A 1 215 ? 15.210 -1.728 -2.006 1.00 95.94 215 LEU A C 1
ATOM 1627 O O . LEU A 1 215 ? 15.644 -2.723 -2.606 1.00 95.94 215 LEU A O 1
ATOM 1631 N N . ASN A 1 216 ? 14.435 -1.844 -0.929 1.00 93.88 216 ASN A N 1
ATOM 1632 C CA . ASN A 1 216 ? 14.044 -3.100 -0.296 1.00 93.88 216 ASN A CA 1
ATOM 1633 C C . ASN A 1 216 ? 12.720 -3.665 -0.836 1.00 93.88 216 ASN A C 1
ATOM 1635 O O . ASN A 1 216 ? 12.052 -4.426 -0.128 1.00 93.88 216 ASN A O 1
ATOM 1639 N N . THR A 1 217 ? 12.321 -3.299 -2.062 1.00 97.00 217 THR A N 1
ATOM 1640 C CA . THR A 1 217 ? 11.069 -3.808 -2.633 1.00 97.00 217 THR A CA 1
ATOM 1641 C C . THR A 1 217 ? 11.057 -5.332 -2.705 1.00 97.00 217 THR A C 1
ATOM 1643 O O . THR A 1 217 ? 12.061 -5.982 -3.025 1.00 97.00 217 THR A O 1
ATOM 1646 N N . GLN A 1 218 ? 9.889 -5.892 -2.401 1.00 95.06 218 GLN A N 1
ATOM 1647 C CA . GLN A 1 218 ? 9.598 -7.325 -2.421 1.00 95.06 218 GLN A CA 1
ATOM 1648 C C . GLN A 1 218 ? 8.315 -7.636 -3.207 1.00 95.06 218 GLN A C 1
ATOM 1650 O O . GLN A 1 218 ? 7.864 -8.780 -3.236 1.00 95.06 218 GLN A O 1
ATOM 1655 N N . THR A 1 219 ? 7.700 -6.624 -3.825 1.00 97.19 219 THR A N 1
ATOM 1656 C CA . THR A 1 219 ? 6.333 -6.703 -4.355 1.00 97.19 219 THR A CA 1
ATOM 1657 C C . THR A 1 219 ? 6.244 -6.211 -5.799 1.00 97.19 219 THR A C 1
ATOM 1659 O O . THR A 1 219 ? 7.243 -5.908 -6.447 1.00 97.19 219 THR A O 1
ATOM 1662 N N . ALA A 1 220 ? 5.024 -6.131 -6.333 1.00 96.62 220 ALA A N 1
ATOM 1663 C CA . ALA A 1 220 ? 4.754 -5.607 -7.669 1.00 96.62 220 ALA A CA 1
ATOM 1664 C C . ALA A 1 220 ? 4.944 -4.085 -7.806 1.00 96.62 220 ALA A C 1
ATOM 1666 O O . ALA A 1 220 ? 4.827 -3.546 -8.907 1.00 96.62 220 ALA A O 1
ATOM 1667 N N . ILE A 1 221 ? 5.236 -3.396 -6.705 1.00 97.50 221 ILE A N 1
ATOM 1668 C CA . ILE A 1 221 ? 5.550 -1.971 -6.662 1.00 97.50 221 ILE A CA 1
ATOM 1669 C C . ILE A 1 221 ? 7.062 -1.846 -6.608 1.00 97.50 221 ILE A C 1
ATOM 1671 O O . ILE A 1 221 ? 7.682 -2.199 -5.610 1.00 97.50 221 ILE A O 1
ATOM 1675 N N . VAL A 1 222 ? 7.661 -1.345 -7.677 1.00 98.38 222 VAL A N 1
ATOM 1676 C CA . VAL A 1 222 ? 9.113 -1.343 -7.829 1.00 98.38 222 VAL A CA 1
ATOM 1677 C C . VAL A 1 222 ? 9.582 0.103 -7.945 1.00 98.38 222 VAL A C 1
ATOM 1679 O O . VAL A 1 222 ? 9.389 0.719 -8.998 1.00 98.38 222 VAL A O 1
ATOM 1682 N N . PRO A 1 223 ? 10.139 0.686 -6.868 1.00 98.06 223 PRO A N 1
ATOM 1683 C CA . PRO A 1 223 ? 10.802 1.972 -6.967 1.00 98.06 223 PRO A CA 1
ATOM 1684 C C . PRO A 1 223 ? 12.102 1.818 -7.760 1.00 98.06 223 PRO A C 1
ATOM 1686 O O . PRO A 1 223 ? 12.734 0.767 -7.727 1.00 98.06 223 PRO A O 1
ATOM 1689 N N . ILE A 1 224 ? 12.499 2.873 -8.459 1.00 98.56 224 ILE A N 1
ATOM 1690 C CA . ILE A 1 224 ? 13.814 3.028 -9.077 1.00 98.56 224 ILE A CA 1
ATOM 1691 C C . ILE A 1 224 ? 14.369 4.348 -8.555 1.00 98.56 224 ILE A C 1
ATOM 1693 O O . ILE A 1 224 ? 13.886 5.409 -8.953 1.00 98.56 224 ILE A O 1
ATOM 1697 N N . LEU A 1 225 ? 15.307 4.286 -7.608 1.00 98.31 225 LEU A N 1
ATOM 1698 C CA . LEU A 1 225 ? 15.843 5.467 -6.935 1.00 98.31 225 LEU A CA 1
ATOM 1699 C C . LEU A 1 225 ? 16.650 6.320 -7.921 1.00 98.31 225 LEU A C 1
ATOM 1701 O O . LEU A 1 225 ? 17.539 5.825 -8.607 1.00 98.31 225 LEU A O 1
ATOM 1705 N N . CYS A 1 226 ? 16.338 7.612 -7.969 1.00 97.88 226 CYS A N 1
ATOM 1706 C CA . CYS A 1 226 ? 17.027 8.600 -8.800 1.00 97.88 226 CYS A CA 1
ATOM 1707 C C . CYS A 1 226 ? 17.802 9.631 -7.974 1.00 97.88 226 CYS A C 1
ATOM 1709 O O . CYS A 1 226 ? 18.660 10.324 -8.516 1.00 97.88 226 CYS A O 1
ATOM 1711 N N . GLY A 1 227 ? 17.494 9.747 -6.680 1.00 96.38 227 GLY A N 1
ATOM 1712 C CA . GLY A 1 227 ? 18.094 10.725 -5.779 1.00 96.38 227 GLY A CA 1
ATOM 1713 C C . GLY A 1 227 ? 17.449 12.098 -5.936 1.00 96.38 227 GLY A C 1
ATOM 1714 O O . GLY A 1 227 ? 16.492 12.421 -5.235 1.00 96.38 227 GLY A O 1
ATOM 1715 N N . GLU A 1 228 ? 17.954 12.892 -6.875 1.00 96.50 228 GLU A N 1
ATOM 1716 C CA . GLU A 1 228 ? 17.491 14.263 -7.117 1.00 96.50 228 GLU A CA 1
ATOM 1717 C C . GLU A 1 228 ? 16.248 14.314 -8.018 1.00 96.50 228 GLU A C 1
ATOM 1719 O O . GLU A 1 228 ? 16.131 13.554 -8.986 1.00 96.50 228 GLU A O 1
ATOM 1724 N N . ASP A 1 229 ? 15.350 15.269 -7.754 1.00 97.31 229 ASP A N 1
ATOM 1725 C CA . ASP A 1 229 ? 14.104 15.463 -8.514 1.00 97.31 229 ASP A CA 1
ATOM 1726 C C . ASP A 1 229 ? 14.382 15.653 -10.019 1.00 97.31 229 ASP A C 1
ATOM 1728 O O . ASP A 1 229 ? 13.748 15.028 -10.869 1.00 97.31 229 ASP A O 1
ATOM 1732 N N . GLU A 1 230 ? 15.407 16.439 -10.359 1.00 97.31 230 GLU A N 1
ATOM 1733 C CA . GLU A 1 230 ? 15.821 16.686 -11.746 1.00 97.31 230 GLU A CA 1
ATOM 1734 C C . GLU A 1 230 ? 16.293 15.415 -12.468 1.00 97.31 230 GLU A C 1
ATOM 1736 O O . GLU A 1 230 ? 16.033 15.234 -13.660 1.00 97.31 230 GLU A O 1
ATOM 1741 N N . ALA A 1 231 ? 16.971 14.504 -11.762 1.00 97.56 231 ALA A N 1
ATOM 1742 C CA . ALA A 1 231 ? 17.362 13.218 -12.334 1.00 97.56 231 ALA A CA 1
ATOM 1743 C C . ALA A 1 231 ? 16.127 12.343 -12.598 1.00 97.56 231 ALA A C 1
ATOM 1745 O O . ALA A 1 231 ? 16.026 11.738 -13.669 1.00 97.56 231 ALA A O 1
ATOM 1746 N N . ALA A 1 232 ? 15.154 12.343 -11.679 1.00 98.19 232 ALA A N 1
ATOM 1747 C CA . ALA A 1 232 ? 13.886 11.638 -11.856 1.00 98.19 232 ALA A CA 1
ATOM 1748 C C . ALA A 1 232 ? 13.076 12.191 -13.045 1.00 98.19 232 ALA A C 1
ATOM 1750 O O . ALA A 1 232 ? 12.559 11.412 -13.850 1.00 98.19 232 ALA A O 1
ATOM 1751 N N . TYR A 1 233 ? 12.999 13.514 -13.228 1.00 98.31 233 TYR A N 1
ATOM 1752 C CA . TYR A 1 233 ? 12.306 14.118 -14.375 1.00 98.31 233 TYR A CA 1
ATOM 1753 C C . TYR A 1 233 ? 12.979 13.800 -15.712 1.00 98.31 233 TYR A C 1
ATOM 1755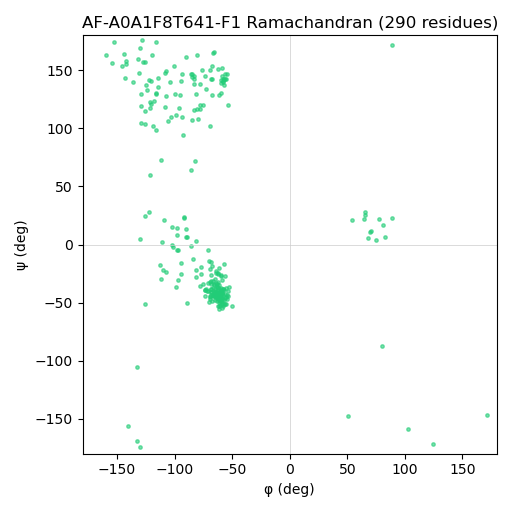 O O . TYR A 1 233 ? 12.291 13.438 -16.674 1.00 98.31 233 TYR A O 1
ATOM 1763 N N . ARG A 1 234 ? 14.316 13.871 -15.779 1.00 98.38 234 ARG A N 1
ATOM 1764 C CA . ARG A 1 234 ? 15.064 13.484 -16.987 1.00 98.38 234 ARG A CA 1
ATOM 1765 C C . ARG A 1 234 ? 14.869 12.010 -17.318 1.00 98.38 234 ARG A C 1
ATOM 1767 O O . ARG A 1 234 ? 14.586 11.683 -18.467 1.00 98.38 234 ARG A O 1
ATOM 1774 N N . MET A 1 235 ? 14.971 11.132 -16.319 1.00 98.44 235 MET A N 1
ATOM 1775 C CA . MET A 1 235 ? 14.780 9.694 -16.511 1.00 98.44 235 MET A CA 1
ATOM 1776 C C . MET A 1 235 ? 13.350 9.369 -16.952 1.00 98.44 235 MET A C 1
ATOM 1778 O O . MET A 1 235 ? 13.162 8.598 -17.885 1.00 98.44 235 MET A O 1
ATOM 1782 N N . THR A 1 236 ? 12.347 10.008 -16.343 1.00 98.56 236 THR A N 1
ATOM 1783 C CA . THR A 1 236 ? 10.936 9.898 -16.751 1.00 98.56 236 THR A CA 1
ATOM 1784 C C . THR A 1 236 ? 10.758 10.285 -18.215 1.00 98.56 236 THR A C 1
ATOM 1786 O O . THR A 1 236 ? 10.177 9.523 -18.984 1.00 98.56 236 THR A O 1
ATOM 1789 N N . SER A 1 237 ? 11.277 11.452 -18.605 1.00 98.38 237 SER A N 1
ATOM 1790 C CA . SER A 1 237 ? 11.159 11.955 -19.976 1.00 98.38 237 SER A CA 1
ATOM 1791 C C . SER A 1 237 ? 11.833 11.012 -20.975 1.00 98.38 237 SER A C 1
ATOM 1793 O O . SER A 1 237 ? 11.254 10.704 -22.012 1.00 98.38 237 SER A O 1
ATOM 1795 N N . ALA A 1 238 ? 13.022 10.499 -20.644 1.00 98.31 238 ALA A N 1
ATOM 1796 C CA . ALA A 1 238 ? 13.728 9.526 -21.473 1.00 98.31 238 ALA A CA 1
ATOM 1797 C C . ALA A 1 238 ? 12.933 8.219 -21.636 1.00 98.31 238 ALA A C 1
ATOM 1799 O O . ALA A 1 238 ? 12.778 7.747 -22.758 1.00 98.31 238 ALA A O 1
ATOM 1800 N N . CYS A 1 239 ? 12.364 7.674 -20.554 1.00 98.56 239 CYS A N 1
ATOM 1801 C CA . CYS A 1 239 ? 11.503 6.490 -20.627 1.00 98.56 239 CYS A CA 1
ATOM 1802 C C . CYS A 1 239 ? 10.277 6.726 -21.519 1.00 98.56 239 CYS A C 1
ATOM 1804 O O . CYS A 1 239 ? 9.983 5.907 -22.386 1.00 98.56 239 CYS A O 1
ATOM 1806 N N . GLN A 1 240 ? 9.574 7.846 -21.335 1.00 98.25 240 GLN A N 1
ATOM 1807 C CA . GLN A 1 240 ? 8.346 8.134 -22.081 1.00 98.25 240 GLN A CA 1
ATOM 1808 C C . GLN A 1 240 ? 8.610 8.399 -23.571 1.00 98.25 240 GLN A C 1
ATOM 1810 O O . GLN A 1 240 ? 7.809 7.979 -24.406 1.00 98.25 240 GLN A O 1
ATOM 1815 N N . ASN A 1 241 ? 9.746 9.014 -23.916 1.00 98.06 241 ASN A N 1
ATOM 1816 C CA . ASN A 1 241 ? 10.186 9.172 -25.307 1.00 98.06 241 ASN A CA 1
ATOM 1817 C C . ASN A 1 241 ? 10.499 7.825 -25.982 1.00 98.06 241 ASN A C 1
ATOM 1819 O O . ASN A 1 241 ? 10.282 7.684 -27.183 1.00 98.06 241 ASN A O 1
ATOM 1823 N N . ASP A 1 242 ? 10.925 6.830 -25.202 1.00 97.31 242 ASP A N 1
ATOM 1824 C CA . ASP A 1 242 ? 11.146 5.445 -25.635 1.00 97.31 242 ASP A CA 1
ATOM 1825 C C . ASP A 1 242 ? 9.890 4.558 -25.438 1.00 97.31 242 ASP A C 1
ATOM 1827 O O . ASP A 1 242 ? 9.984 3.333 -25.360 1.00 97.31 242 ASP A O 1
ATOM 1831 N N . ALA A 1 243 ? 8.697 5.166 -25.377 1.00 96.25 243 ALA A N 1
ATOM 1832 C CA . ALA A 1 243 ? 7.391 4.505 -25.258 1.00 96.25 243 ALA A CA 1
ATOM 1833 C C . ALA A 1 243 ? 7.152 3.708 -23.956 1.00 96.25 243 ALA A C 1
ATOM 1835 O O . ALA A 1 243 ? 6.257 2.862 -23.898 1.00 96.25 243 ALA A O 1
ATOM 1836 N N . LEU A 1 244 ? 7.889 4.008 -22.882 1.00 98.25 244 LEU A N 1
ATOM 1837 C CA . LEU A 1 244 ? 7.663 3.452 -21.549 1.00 98.25 244 LEU A CA 1
ATOM 1838 C C . LEU A 1 244 ? 7.033 4.493 -20.616 1.00 98.25 244 LEU A C 1
ATOM 1840 O O . LEU A 1 244 ? 7.695 5.409 -20.125 1.00 98.25 244 LEU A O 1
ATOM 1844 N N . PHE A 1 245 ? 5.743 4.325 -20.320 1.00 98.00 245 PHE A N 1
ATOM 1845 C CA . PHE A 1 245 ? 5.049 5.187 -19.368 1.00 98.00 245 PHE A CA 1
ATOM 1846 C C . PHE A 1 245 ? 5.390 4.816 -17.920 1.00 98.00 245 PHE A C 1
ATOM 1848 O O . PHE A 1 245 ? 5.057 3.740 -17.428 1.00 98.00 245 PHE A O 1
ATOM 1855 N N . VAL A 1 246 ? 6.026 5.750 -17.223 1.00 97.75 246 VAL A N 1
ATOM 1856 C CA . VAL A 1 246 ? 6.316 5.700 -15.789 1.00 97.75 246 VAL A CA 1
ATOM 1857 C C . VAL A 1 246 ? 6.228 7.118 -15.240 1.00 97.75 246 VAL A C 1
ATOM 1859 O O . VAL A 1 246 ? 6.398 8.081 -15.991 1.00 97.75 246 VAL A O 1
ATOM 1862 N N . LEU A 1 247 ? 5.929 7.254 -13.950 1.00 96.94 247 LEU A N 1
ATOM 1863 C CA . LEU A 1 247 ? 5.824 8.549 -13.287 1.00 96.94 247 LEU A CA 1
ATOM 1864 C C . LEU A 1 247 ? 6.920 8.711 -12.226 1.00 96.94 247 LEU A C 1
ATOM 1866 O O . LEU A 1 247 ? 7.255 7.735 -11.537 1.00 96.94 247 LEU A O 1
ATOM 1870 N N . PRO A 1 248 ? 7.454 9.932 -12.068 1.00 97.56 248 PRO A N 1
ATOM 1871 C CA . PRO A 1 248 ? 8.339 10.261 -10.973 1.00 97.56 248 PRO A CA 1
ATOM 1872 C C . PRO A 1 248 ? 7.523 10.446 -9.692 1.00 97.56 248 PRO A C 1
ATOM 1874 O O . PRO A 1 248 ? 6.369 10.878 -9.703 1.00 97.56 248 PRO A O 1
ATOM 1877 N N . VAL A 1 249 ? 8.161 10.147 -8.572 1.00 96.81 249 VAL A N 1
ATOM 1878 C CA . VAL A 1 249 ? 7.709 10.451 -7.223 1.00 96.81 249 VAL A CA 1
ATOM 1879 C C . VAL A 1 249 ? 8.798 11.304 -6.586 1.00 96.81 249 VAL A C 1
ATOM 1881 O O . VAL A 1 249 ? 9.937 10.860 -6.431 1.00 96.81 249 VAL A O 1
ATOM 1884 N N . VAL A 1 250 ? 8.429 12.533 -6.249 1.00 95.81 250 VAL A N 1
ATOM 1885 C CA . VAL A 1 250 ? 9.316 13.601 -5.771 1.00 95.81 250 VAL A CA 1
ATOM 1886 C C . VAL A 1 250 ? 8.771 14.204 -4.474 1.00 95.81 250 VAL A C 1
ATOM 1888 O O . VAL A 1 250 ? 7.684 13.839 -4.011 1.00 95.81 250 VAL A O 1
ATOM 1891 N N . SER A 1 251 ? 9.508 15.137 -3.875 1.00 89.06 251 SER A N 1
ATOM 1892 C CA . SER A 1 251 ? 9.040 15.893 -2.707 1.00 89.06 251 SER A CA 1
ATOM 1893 C C . SER A 1 251 ? 7.729 16.650 -3.005 1.00 89.06 251 SER A C 1
ATOM 1895 O O . SER A 1 251 ? 7.577 17.192 -4.100 1.00 89.06 251 SER A O 1
ATOM 1897 N N . PRO A 1 252 ? 6.753 16.713 -2.073 1.00 86.81 252 PRO A N 1
ATOM 1898 C CA . PRO A 1 252 ? 6.791 16.232 -0.688 1.00 86.81 252 PRO A CA 1
ATOM 1899 C C . PRO A 1 252 ? 6.338 14.772 -0.501 1.00 86.81 252 PRO A C 1
ATOM 1901 O O . PRO A 1 252 ? 6.192 14.331 0.638 1.00 86.81 252 PRO A O 1
ATOM 1904 N N . ALA A 1 253 ? 6.071 14.023 -1.578 1.00 87.62 253 ALA A N 1
ATOM 1905 C CA . ALA A 1 253 ? 5.554 12.654 -1.484 1.00 87.62 253 ALA A CA 1
ATOM 1906 C C . ALA A 1 253 ? 6.601 11.669 -0.931 1.00 87.62 253 ALA A C 1
ATOM 1908 O O . ALA A 1 253 ? 6.260 10.723 -0.224 1.00 87.62 253 ALA A O 1
ATOM 1909 N N . VAL A 1 254 ? 7.877 11.925 -1.223 1.00 90.56 254 VAL A N 1
ATOM 1910 C CA . VAL A 1 254 ? 9.050 11.266 -0.628 1.00 90.56 254 VAL A CA 1
ATOM 1911 C C . VAL A 1 254 ? 10.024 12.329 -0.100 1.00 90.56 254 VAL A C 1
ATOM 1913 O O . VAL A 1 254 ? 9.968 13.473 -0.557 1.00 90.56 254 VAL A O 1
ATOM 1916 N N . PRO A 1 255 ? 10.908 12.010 0.866 1.00 91.00 255 PRO A N 1
ATOM 1917 C CA . PRO A 1 255 ? 11.895 12.971 1.355 1.00 91.00 255 PRO A CA 1
ATOM 1918 C C . PRO A 1 255 ? 12.823 13.484 0.243 1.00 91.00 255 PRO A C 1
ATOM 1920 O O . PRO A 1 255 ? 13.103 12.772 -0.722 1.00 91.00 255 PRO A O 1
ATOM 1923 N N . ALA A 1 256 ? 13.334 14.707 0.405 1.00 92.88 256 ALA A N 1
ATOM 1924 C CA . ALA A 1 256 ? 14.321 15.282 -0.509 1.00 92.88 256 ALA A CA 1
ATOM 1925 C C . ALA A 1 256 ? 15.569 14.387 -0.624 1.00 92.88 256 ALA A C 1
ATOM 1927 O O . ALA A 1 256 ? 15.997 13.787 0.365 1.00 92.88 256 ALA A O 1
ATOM 1928 N N . GLY A 1 257 ? 16.130 14.290 -1.831 1.00 94.94 257 GLY A N 1
ATOM 1929 C CA . GLY A 1 257 ? 17.249 13.393 -2.138 1.00 94.94 257 GLY A CA 1
ATOM 1930 C C . GLY A 1 257 ? 16.860 11.914 -2.261 1.00 94.94 257 GLY A C 1
ATOM 1931 O O . GLY A 1 257 ? 17.734 11.072 -2.440 1.00 94.94 257 GLY A O 1
ATOM 1932 N N . LEU A 1 258 ? 15.565 11.579 -2.164 1.00 96.00 258 LEU A N 1
ATOM 1933 C CA . LEU A 1 258 ? 15.041 10.220 -2.345 1.00 96.00 258 LEU A CA 1
ATOM 1934 C C . LEU A 1 258 ? 13.990 10.131 -3.464 1.00 96.00 258 LEU A C 1
ATOM 1936 O O . LEU A 1 258 ? 13.110 9.256 -3.421 1.00 96.00 258 LEU A O 1
ATOM 1940 N N . ALA A 1 259 ? 14.082 11.024 -4.455 1.00 97.69 259 ALA A N 1
ATOM 1941 C CA 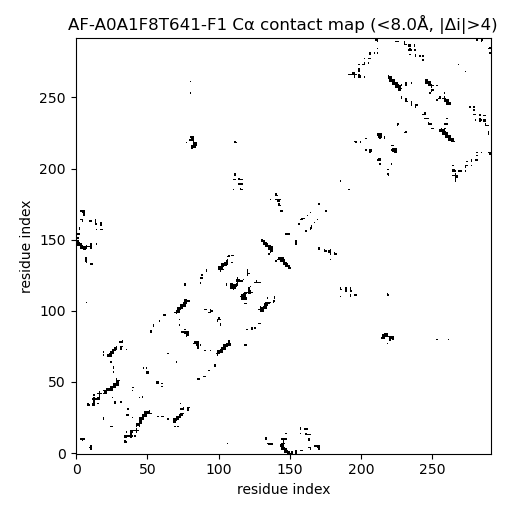. ALA A 1 259 ? 13.259 10.987 -5.655 1.00 97.69 259 ALA A CA 1
ATOM 1942 C C . ALA A 1 259 ? 13.450 9.661 -6.388 1.00 97.69 259 ALA A C 1
ATOM 1944 O O . ALA A 1 259 ? 14.539 9.078 -6.398 1.00 97.69 259 ALA A O 1
ATOM 1945 N N . ARG A 1 260 ? 12.380 9.167 -7.002 1.00 98.06 260 ARG A N 1
ATOM 1946 C CA . ARG A 1 260 ? 12.367 7.854 -7.651 1.00 98.06 260 ARG A CA 1
ATOM 1947 C C . ARG A 1 260 ? 11.333 7.793 -8.755 1.00 98.06 260 ARG A C 1
ATOM 1949 O O . ARG A 1 260 ? 10.331 8.496 -8.707 1.00 98.06 260 ARG A O 1
ATOM 1956 N N . LEU A 1 261 ? 11.523 6.895 -9.705 1.00 98.38 261 LEU A N 1
ATOM 1957 C CA . LEU A 1 261 ? 10.433 6.435 -10.562 1.00 98.38 261 LEU A CA 1
ATOM 1958 C C . LEU A 1 261 ? 9.703 5.306 -9.842 1.00 98.38 261 LEU A C 1
ATOM 1960 O O . LEU A 1 261 ? 10.321 4.505 -9.142 1.00 98.38 261 LEU A O 1
ATOM 1964 N N . ARG A 1 262 ? 8.383 5.228 -10.005 1.00 97.56 262 ARG A N 1
ATOM 1965 C CA . ARG A 1 262 ? 7.575 4.170 -9.391 1.00 97.56 262 ARG A CA 1
ATOM 1966 C C . ARG A 1 262 ? 6.931 3.312 -10.468 1.00 97.56 262 ARG A C 1
ATOM 1968 O O . ARG A 1 262 ? 5.887 3.669 -11.010 1.00 97.56 262 ARG A O 1
ATOM 1975 N N . ALA A 1 263 ? 7.547 2.172 -10.754 1.00 97.94 263 ALA A N 1
ATOM 1976 C CA . ALA A 1 263 ? 7.010 1.192 -11.683 1.00 97.94 263 ALA A CA 1
ATOM 1977 C C . ALA A 1 263 ? 6.034 0.240 -10.975 1.00 97.94 263 ALA A C 1
ATOM 1979 O O . ALA A 1 263 ? 6.204 -0.107 -9.804 1.00 97.94 263 ALA A O 1
ATOM 1980 N N . THR A 1 264 ? 5.011 -0.206 -11.701 1.00 97.06 264 THR A N 1
ATOM 1981 C CA . THR A 1 264 ? 4.052 -1.210 -11.227 1.00 97.06 264 THR A CA 1
ATOM 1982 C C . THR A 1 264 ? 3.984 -2.360 -12.213 1.00 97.06 264 THR A C 1
ATOM 1984 O O . THR A 1 264 ? 3.560 -2.186 -13.355 1.00 97.06 264 THR A O 1
ATOM 1987 N N . VAL A 1 265 ? 4.401 -3.540 -11.771 1.00 97.88 265 VAL A N 1
ATOM 1988 C CA . VAL A 1 265 ? 4.347 -4.762 -12.573 1.00 97.88 265 VAL A CA 1
ATOM 1989 C C . VAL A 1 265 ? 2.951 -5.369 -12.467 1.00 97.88 265 VAL A C 1
ATOM 1991 O O . VAL A 1 265 ? 2.344 -5.345 -11.402 1.00 97.88 265 VAL A O 1
ATOM 1994 N N . THR A 1 266 ? 2.438 -5.924 -13.562 1.00 98.00 266 THR A N 1
ATOM 1995 C CA . THR A 1 266 ? 1.141 -6.605 -13.591 1.00 98.00 266 THR A CA 1
ATOM 1996 C C . THR A 1 266 ? 1.303 -8.064 -14.016 1.00 98.00 266 THR A C 1
ATOM 1998 O O . THR A 1 266 ? 2.318 -8.456 -14.603 1.00 98.00 266 THR A O 1
ATOM 2001 N N . ALA A 1 267 ? 0.279 -8.877 -13.745 1.00 97.69 267 ALA A N 1
ATOM 2002 C CA . ALA A 1 267 ? 0.203 -10.255 -14.230 1.00 97.69 267 ALA A CA 1
ATOM 2003 C C . ALA A 1 267 ? 0.117 -10.343 -15.766 1.00 97.69 267 ALA A C 1
ATOM 2005 O O . ALA A 1 267 ? 0.459 -11.376 -16.336 1.00 97.69 267 ALA A O 1
ATOM 2006 N N . ALA A 1 268 ? -0.335 -9.268 -16.424 1.00 97.69 268 ALA A N 1
ATOM 2007 C CA . ALA A 1 268 ? -0.533 -9.214 -17.868 1.00 97.69 268 ALA A CA 1
ATOM 2008 C C . ALA A 1 268 ? 0.758 -8.936 -18.650 1.00 97.69 268 ALA A C 1
ATOM 2010 O O . ALA A 1 268 ? 0.821 -9.287 -19.824 1.00 97.69 268 ALA A O 1
ATOM 2011 N N . HIS A 1 269 ? 1.782 -8.348 -18.017 1.00 98.44 269 HIS A N 1
ATOM 2012 C CA . HIS A 1 269 ? 3.053 -8.104 -18.695 1.00 98.44 269 HIS A CA 1
ATOM 2013 C C . HIS A 1 269 ? 3.679 -9.414 -19.186 1.00 98.44 269 HIS A C 1
ATOM 2015 O O . HIS A 1 269 ? 3.830 -10.389 -18.439 1.00 98.44 269 HIS A O 1
ATOM 2021 N N . THR A 1 270 ? 4.081 -9.420 -20.447 1.00 98.25 270 THR A N 1
ATOM 2022 C CA . THR A 1 270 ? 4.833 -10.507 -21.065 1.00 98.25 270 THR A CA 1
ATOM 2023 C C . THR A 1 270 ? 6.318 -10.416 -20.706 1.00 98.25 270 THR A C 1
ATOM 2025 O O . THR A 1 270 ? 6.826 -9.382 -20.263 1.00 98.25 270 THR A O 1
ATOM 2028 N N . ARG A 1 271 ? 7.056 -11.514 -20.911 1.00 97.62 271 ARG A N 1
ATOM 2029 C CA . ARG A 1 271 ? 8.512 -11.531 -20.690 1.00 97.62 271 ARG A CA 1
ATOM 2030 C C . ARG A 1 271 ? 9.250 -10.551 -21.600 1.00 97.62 271 ARG A C 1
ATOM 2032 O O . ARG A 1 271 ? 10.255 -9.986 -21.164 1.00 97.62 271 ARG A O 1
ATOM 2039 N N . ASP A 1 272 ? 8.759 -10.371 -22.822 1.00 98.00 272 ASP A N 1
ATOM 2040 C CA . ASP A 1 272 ? 9.371 -9.499 -23.820 1.00 98.00 272 ASP A CA 1
ATOM 2041 C C . ASP A 1 272 ? 9.128 -8.031 -23.467 1.00 98.00 272 ASP A C 1
ATOM 2043 O O . ASP A 1 272 ? 10.088 -7.272 -23.419 1.00 98.00 272 ASP A O 1
ATOM 2047 N N . GLU A 1 273 ? 7.906 -7.654 -23.071 1.00 98.44 273 GLU A N 1
ATOM 2048 C CA . GLU A 1 273 ? 7.611 -6.302 -22.562 1.00 98.44 273 GLU A CA 1
ATOM 2049 C C . GLU A 1 273 ? 8.475 -5.946 -21.347 1.00 98.44 273 GLU A C 1
ATOM 2051 O O . GLU A 1 273 ? 9.028 -4.850 -21.280 1.00 98.44 273 GLU A O 1
ATOM 2056 N N . ILE A 1 274 ? 8.648 -6.882 -20.404 1.00 98.62 274 ILE A N 1
ATOM 2057 C CA . ILE A 1 274 ? 9.535 -6.685 -19.248 1.00 98.62 274 ILE A CA 1
ATOM 2058 C C . ILE A 1 274 ? 10.980 -6.489 -19.712 1.00 98.62 274 ILE A C 1
ATOM 2060 O O . ILE A 1 274 ? 11.665 -5.603 -19.209 1.00 98.62 274 ILE A O 1
ATOM 2064 N N . SER A 1 275 ? 11.452 -7.287 -20.668 1.00 98.31 275 SER A N 1
ATOM 2065 C CA . SER A 1 275 ? 12.826 -7.186 -21.174 1.00 98.31 275 SER A CA 1
ATOM 2066 C C . SER A 1 275 ? 13.060 -5.860 -21.902 1.00 98.31 275 SER A C 1
ATOM 2068 O O . SER A 1 275 ? 14.033 -5.171 -21.603 1.00 98.31 275 SER A O 1
ATOM 2070 N N . SER A 1 276 ? 12.126 -5.443 -22.760 1.00 98.44 276 SER A N 1
ATOM 2071 C CA . SER A 1 276 ? 12.167 -4.141 -23.428 1.00 98.44 276 SER A CA 1
ATOM 2072 C C . SER A 1 276 ? 12.135 -2.983 -22.429 1.00 98.44 276 SER A C 1
ATOM 2074 O O . SER A 1 276 ? 12.930 -2.053 -22.556 1.00 98.44 276 SER A O 1
ATOM 2076 N N . ALA A 1 277 ? 11.283 -3.047 -21.400 1.00 98.62 277 ALA A N 1
ATOM 2077 C CA . ALA A 1 277 ? 11.235 -2.025 -20.356 1.00 98.62 277 ALA A CA 1
ATOM 2078 C C . ALA A 1 277 ? 12.569 -1.915 -19.603 1.00 98.62 277 ALA A C 1
ATOM 2080 O O . ALA A 1 277 ? 13.032 -0.809 -19.338 1.00 98.62 277 ALA A O 1
ATOM 2081 N N . LEU A 1 278 ? 13.214 -3.043 -19.289 1.00 98.75 278 LEU A N 1
ATOM 2082 C CA . LEU A 1 278 ? 14.519 -3.059 -18.626 1.00 98.75 278 LEU A CA 1
ATOM 2083 C C . LEU A 1 278 ? 15.613 -2.388 -19.466 1.00 98.75 278 LEU A C 1
ATOM 2085 O O . LEU A 1 278 ? 16.412 -1.629 -18.918 1.00 98.75 278 LEU A O 1
ATOM 2089 N N . ASP A 1 279 ? 15.632 -2.628 -20.778 1.00 98.56 279 ASP A N 1
ATOM 2090 C CA . ASP A 1 279 ? 16.589 -1.985 -21.684 1.00 98.56 279 ASP A CA 1
ATOM 2091 C C . ASP A 1 279 ? 16.347 -0.471 -21.784 1.00 98.56 279 ASP A C 1
ATOM 2093 O O . ASP A 1 279 ? 17.299 0.310 -21.847 1.00 98.56 279 ASP A O 1
ATOM 2097 N N . ILE A 1 280 ? 15.080 -0.040 -21.769 1.00 98.69 280 ILE A N 1
ATOM 2098 C CA . ILE A 1 280 ? 14.711 1.382 -21.732 1.00 98.69 280 ILE A CA 1
ATOM 2099 C C . ILE A 1 280 ? 15.168 2.017 -20.417 1.00 98.69 280 ILE A C 1
ATOM 2101 O O . ILE A 1 280 ? 15.821 3.058 -20.442 1.00 98.69 280 ILE A O 1
ATOM 2105 N N . PHE A 1 281 ? 14.892 1.383 -19.273 1.00 98.69 281 PHE A N 1
ATOM 2106 C CA . PHE A 1 281 ? 15.330 1.879 -17.967 1.00 98.69 281 PHE A CA 1
ATOM 2107 C C . PHE A 1 281 ? 16.850 2.002 -17.867 1.00 98.69 281 PHE A C 1
ATOM 2109 O O . PHE A 1 281 ? 17.337 2.966 -17.281 1.00 98.69 281 PHE A O 1
ATOM 2116 N N . GLU A 1 282 ? 17.604 1.071 -18.452 1.00 98.62 282 GLU A N 1
ATOM 2117 C CA . GLU A 1 282 ? 19.064 1.150 -18.493 1.00 98.62 282 GLU A CA 1
ATOM 2118 C C . GLU A 1 282 ? 19.543 2.379 -19.265 1.00 98.62 282 GLU A C 1
ATOM 2120 O O . GLU A 1 282 ? 20.316 3.185 -18.743 1.00 98.62 282 GLU A O 1
ATOM 2125 N N . ARG A 1 283 ? 19.054 2.560 -20.499 1.00 98.44 283 ARG A N 1
ATOM 2126 C CA . ARG A 1 283 ? 19.421 3.717 -21.328 1.00 98.44 283 ARG A CA 1
ATOM 2127 C C . ARG A 1 283 ? 19.010 5.026 -20.665 1.00 98.44 283 ARG A C 1
ATOM 2129 O O . ARG A 1 283 ? 19.814 5.955 -20.610 1.00 98.44 283 ARG A O 1
ATOM 2136 N N . ALA A 1 284 ? 17.791 5.087 -20.130 1.00 98.44 284 ALA A N 1
ATOM 2137 C CA . ALA A 1 284 ? 17.271 6.253 -19.432 1.00 98.44 284 ALA A CA 1
ATOM 2138 C C . ALA A 1 284 ? 18.078 6.566 -18.165 1.00 98.44 284 ALA A C 1
ATOM 2140 O O . ALA A 1 284 ? 18.379 7.731 -17.922 1.00 98.44 284 ALA A O 1
ATOM 2141 N N . GLY A 1 285 ? 18.470 5.545 -17.397 1.00 98.12 285 GLY A N 1
ATOM 2142 C CA . GLY A 1 285 ? 19.289 5.686 -16.195 1.00 98.12 285 GLY A CA 1
ATOM 2143 C C . GLY A 1 285 ? 20.693 6.220 -16.488 1.00 98.12 285 GLY A C 1
ATOM 2144 O O . GLY A 1 285 ? 21.178 7.086 -15.761 1.00 98.12 285 GLY A O 1
ATOM 2145 N N . ARG A 1 286 ? 21.322 5.771 -17.583 1.00 97.94 286 ARG A N 1
ATOM 2146 C CA . ARG A 1 286 ? 22.608 6.324 -18.047 1.00 97.94 286 ARG A CA 1
ATOM 2147 C C . ARG A 1 286 ? 22.457 7.757 -18.554 1.00 97.94 286 ARG A C 1
ATOM 2149 O O . ARG A 1 286 ? 23.256 8.624 -18.218 1.00 97.94 286 ARG A O 1
ATOM 2156 N N . HIS A 1 287 ? 21.405 8.030 -19.327 1.00 96.38 287 HIS A N 1
ATOM 2157 C CA . HIS A 1 287 ? 21.121 9.366 -19.854 1.00 96.38 287 HIS A CA 1
ATOM 2158 C C . HIS A 1 287 ? 20.853 10.399 -18.747 1.00 96.38 287 HIS A C 1
ATOM 2160 O O . HIS A 1 287 ? 21.255 11.555 -18.864 1.00 96.38 287 HIS A O 1
ATOM 2166 N N . SER A 1 288 ? 20.175 10.002 -17.668 1.00 96.50 288 SER A N 1
ATOM 2167 C CA . SER A 1 288 ? 19.821 10.893 -16.560 1.00 96.50 288 SER A CA 1
ATOM 2168 C C . SER A 1 288 ? 20.934 11.072 -15.521 1.00 96.50 288 SER A C 1
ATOM 2170 O O . SER A 1 288 ? 20.834 11.997 -14.704 1.00 96.50 288 SER A O 1
ATOM 2172 N N . GLY A 1 289 ? 21.979 10.235 -15.574 1.00 95.81 289 GLY A N 1
ATOM 2173 C CA . GLY A 1 289 ? 23.080 10.193 -14.609 1.00 95.81 289 GLY A CA 1
ATOM 2174 C C . GLY A 1 289 ? 22.765 9.410 -13.329 1.00 95.81 289 GLY A C 1
ATOM 2175 O O . GLY A 1 289 ? 23.461 9.585 -12.335 1.00 95.81 289 GLY A O 1
ATOM 2176 N N . VAL A 1 290 ? 21.715 8.581 -13.332 1.00 96.69 290 VAL A N 1
ATOM 2177 C CA . VAL A 1 290 ? 21.343 7.713 -12.197 1.00 96.69 290 VAL A CA 1
ATOM 2178 C C . VAL A 1 290 ? 22.277 6.503 -12.096 1.00 96.69 290 VAL A C 1
ATOM 2180 O O . VAL A 1 290 ? 22.593 6.055 -10.998 1.00 96.69 290 VAL A O 1
ATOM 2183 N N . ILE A 1 291 ? 22.747 5.996 -13.237 1.00 96.69 291 ILE A N 1
ATOM 2184 C CA . ILE A 1 291 ? 23.769 4.945 -13.337 1.00 96.69 291 ILE A CA 1
ATOM 2185 C C . ILE A 1 291 ? 24.840 5.358 -14.353 1.00 96.69 291 ILE A C 1
ATOM 2187 O O . ILE A 1 291 ? 24.601 6.237 -15.181 1.00 96.69 291 ILE A O 1
ATOM 2191 N N . SER A 1 292 ? 26.026 4.748 -14.263 1.00 88.94 292 SER A N 1
ATOM 2192 C CA . SER A 1 292 ? 27.159 4.994 -15.176 1.00 88.94 292 SER A CA 1
ATOM 2193 C C . SER A 1 292 ? 27.072 4.190 -16.473 1.00 88.94 292 SER A C 1
ATOM 2195 O O . SER A 1 292 ? 26.574 3.043 -16.434 1.00 88.94 292 SER A O 1
#

Nearest PDB structures (foldseek):
  8guh-assembly1_A  TM=9.786E-01  e=1.154E-33  Sphingobacterium multivorum
  4bmk-assembly1_B  TM=9.600E-01  e=2.896E-29  Sphingomonas paucimobilis
  7x98-assembly2_D  TM=9.590E-01  e=6.769E-29  Rhodopseudomonas palustris
  5qqt-assembly1_B  TM=9.636E-01  e=1.383E-26  Homo sapiens
  5qqq-assembly1_A  TM=9.427E-01  e=1.639E-26  Homo sapiens

Solvent-accessible surface area (backbone atoms only — not comparable to full-atom values): 14720 Å² total; per-residue (Å²): 76,70,46,72,29,65,25,40,52,53,31,38,23,29,50,44,34,56,76,39,35,69,76,20,37,37,40,31,39,62,73,45,56,66,33,48,54,51,4,40,62,68,18,52,24,49,71,44,72,26,57,68,87,36,63,67,51,41,51,56,55,57,70,70,49,60,88,88,38,56,38,36,38,41,37,42,36,30,34,85,75,48,16,29,70,53,61,56,74,58,52,40,50,52,21,65,78,70,69,28,45,32,36,36,36,30,51,65,14,45,58,59,27,29,79,58,12,77,8,63,39,53,54,70,71,47,78,87,58,61,54,33,40,31,35,40,25,60,56,77,30,81,33,63,12,11,33,44,35,36,51,58,66,58,39,53,47,42,67,77,64,15,59,60,54,70,79,44,71,77,65,55,68,70,35,52,51,44,36,54,50,42,52,55,46,42,71,74,42,36,66,47,28,51,38,25,53,54,42,26,49,54,45,54,55,49,36,47,74,64,63,44,46,37,80,73,38,79,44,45,32,38,25,37,59,32,29,42,57,68,31,17,51,46,25,34,52,43,23,44,77,70,75,40,89,59,49,62,45,38,68,88,85,33,62,83,66,54,6,16,34,55,44,72,58,47,49,81,61,48,74,63,58,48,52,54,50,44,55,41,52,46,54,16,28,42,74,35,65,60,34,130